Protein AF-A0A1G9G6J8-F1 (afdb_monomer_lite)

Secondary structure (DSSP, 8-state):
----PPPP----------------------EEPTT-EE-SSSEEEEESSSEEEEES---EEE-TTPEEEEEEEEETT---BTTBSEEEEEETTEEEETTTT---TT-TT-BTTEEEEE--SSEEEEEEEEEESSPPSSEEEEEEEEETTEEPPSS--PPP-PPEEE-PPPPEEEPPPTT---EEEEE---TTEEEEETTEEE-SEEEEE-SEEEEEEEEEPTTEEE-S--EEEEEEPPPPPTTS--EE-----EEEPP-SS--SEEEEPP--TTEEEEETTTEEEPTT-EEEE-SEEEEEEEEEPTT-EEPTT---EEEEEEPPPP--PPPPPP-----EETTEE--------------

Foldseek 3Di:
DDDDDDDDDDDDDDDPPDPPPDLPAFPQQKDWDPPKDDPFFFKIKFFAAFTKIKHQGRFAFDAWFWKWKKFKDFDDQKDCPPLPQKKWWAFPNDIDILVVVCPDPPCSCPPPRMTMDTDHHGGTGRMMMGHRHGIDGGMMMMGQTDTNNRGHTNDPPPPDQQQAEDEADDWDWAEDAAPDQKIWIADADDPQKWKAKVNHTDDGGIDIDGFDKIKIFIDGDPSHDYDDDGIDIDGHHGHHHQPPPAEWAADDWDWDAADPVRQWIKIAAADTPQKWKAWPPGHTDDHRDIDTDAAAWTKIFIDGHGNYHYPVPHDGIDIDGHDHGDDPDPDDDPPQPQPDDPNDRDPPDDPPPPDDDDD

pLDDT: mean 85.13, std 17.81, range [34.97, 98.5]

Radius of gyration: 42.13 Å; chains: 1; bounding box: 128×69×115 Å

Structure (mmCIF, N/CA/C/O backbone):
data_AF-A0A1G9G6J8-F1
#
_entry.id   AF-A0A1G9G6J8-F1
#
loop_
_atom_site.group_PDB
_atom_site.id
_atom_site.type_symbol
_atom_site.label_atom_id
_atom_site.label_alt_id
_atom_site.label_comp_id
_atom_site.label_asym_id
_atom_site.label_entity_id
_atom_site.label_seq_id
_atom_site.pdbx_PDB_ins_code
_atom_site.Cartn_x
_atom_site.Cartn_y
_atom_site.Cartn_z
_atom_site.occupancy
_atom_site.B_iso_or_equiv
_atom_site.auth_seq_id
_atom_site.auth_comp_id
_atom_site.auth_asym_id
_atom_site.auth_atom_id
_atom_site.pdbx_PDB_model_num
ATOM 1 N N . MET A 1 1 ? -88.165 -31.153 19.439 1.00 38.12 1 MET A N 1
ATOM 2 C CA . MET A 1 1 ? -87.776 -30.523 18.160 1.00 38.12 1 MET A CA 1
ATOM 3 C C . MET A 1 1 ? -86.898 -29.316 18.458 1.00 38.12 1 MET A C 1
ATOM 5 O O . MET A 1 1 ? -87.297 -28.485 19.255 1.00 38.12 1 MET A O 1
ATOM 9 N N . PHE A 1 2 ? -85.723 -29.301 17.826 1.00 34.97 2 PHE A N 1
ATOM 10 C CA . PHE A 1 2 ? -84.725 -28.231 17.675 1.00 34.97 2 PHE A CA 1
ATOM 11 C C . PHE A 1 2 ? -84.006 -27.630 18.897 1.00 34.97 2 PHE A C 1
ATOM 13 O O . PHE A 1 2 ? -84.486 -26.752 19.604 1.00 34.97 2 PHE A O 1
ATOM 20 N N . SER A 1 3 ? -82.759 -28.097 19.009 1.00 39.03 3 SER A N 1
ATOM 21 C CA . SER A 1 3 ? -81.603 -27.519 19.688 1.00 39.03 3 SER A CA 1
ATOM 22 C C . SER A 1 3 ? -81.130 -26.229 18.993 1.00 39.03 3 SER A C 1
ATOM 24 O O . SER A 1 3 ? -81.190 -26.138 17.765 1.00 39.03 3 SER A O 1
ATOM 26 N N . LYS A 1 4 ? -80.616 -25.257 19.757 1.00 43.00 4 LYS A N 1
ATOM 27 C CA . LYS A 1 4 ? -79.804 -24.141 19.245 1.00 43.00 4 LYS A CA 1
ATOM 28 C C . LYS A 1 4 ? -78.464 -24.131 19.975 1.00 43.00 4 LYS A C 1
ATOM 30 O O . LYS A 1 4 ? -78.396 -23.826 21.160 1.00 43.00 4 LYS A O 1
ATOM 35 N N . VAL A 1 5 ? -77.415 -24.467 19.232 1.00 40.09 5 VAL A N 1
ATOM 36 C CA . VAL A 1 5 ? -76.007 -24.320 19.609 1.00 40.09 5 VAL A CA 1
ATOM 37 C C . VAL A 1 5 ? -75.527 -22.978 19.057 1.00 40.09 5 VAL A C 1
ATOM 39 O O . VAL A 1 5 ? -75.702 -22.706 17.870 1.00 40.09 5 VAL A O 1
ATOM 42 N N . ALA A 1 6 ? -74.944 -22.140 19.912 1.00 41.88 6 ALA A N 1
ATOM 43 C CA . ALA A 1 6 ? -74.259 -20.914 19.516 1.00 41.88 6 ALA A CA 1
ATOM 44 C C . ALA A 1 6 ? -72.756 -21.203 19.384 1.00 41.88 6 ALA A C 1
ATOM 46 O O . ALA A 1 6 ? -72.122 -21.648 20.340 1.00 41.88 6 ALA A O 1
ATOM 47 N N . ALA A 1 7 ? -72.200 -20.972 18.195 1.00 43.19 7 ALA A N 1
ATOM 48 C CA . ALA A 1 7 ? -70.772 -21.066 17.921 1.00 43.19 7 ALA A CA 1
ATOM 49 C C . ALA A 1 7 ? -70.119 -19.692 18.128 1.00 43.19 7 ALA A C 1
ATOM 51 O O . ALA A 1 7 ? -70.522 -18.712 17.503 1.00 43.19 7 ALA A O 1
ATOM 52 N N . ALA A 1 8 ? -69.117 -19.630 19.006 1.00 41.72 8 ALA A N 1
ATOM 53 C CA . ALA A 1 8 ? -68.260 -18.467 19.193 1.00 41.72 8 ALA A CA 1
ATOM 54 C C . ALA A 1 8 ? -67.001 -18.622 18.329 1.00 41.72 8 ALA A C 1
ATOM 56 O O . ALA A 1 8 ? -66.217 -19.553 18.510 1.00 41.72 8 ALA A O 1
ATOM 57 N N . THR A 1 9 ? -66.817 -17.711 17.378 1.00 42.31 9 THR A N 1
ATOM 58 C CA . THR A 1 9 ? -65.650 -17.651 16.495 1.00 42.31 9 THR A CA 1
ATOM 59 C C . THR A 1 9 ? -64.530 -16.885 17.200 1.00 42.31 9 THR A C 1
ATOM 61 O O . THR A 1 9 ? -64.629 -15.676 17.396 1.00 42.31 9 THR A O 1
ATOM 64 N N . ALA A 1 10 ? -63.463 -17.578 17.598 1.00 43.28 10 ALA A N 1
ATOM 65 C CA . ALA A 1 10 ? -62.253 -16.963 18.139 1.00 43.28 10 ALA A CA 1
ATOM 66 C C . ALA A 1 10 ? -61.290 -16.616 16.991 1.00 43.28 10 ALA A C 1
ATOM 68 O O . ALA A 1 10 ? -60.774 -17.503 16.312 1.00 43.28 10 ALA A O 1
ATOM 69 N N . ALA A 1 11 ? -61.047 -15.324 16.769 1.00 44.25 11 ALA A N 1
ATOM 70 C CA . ALA A 1 11 ? -60.020 -14.842 15.853 1.00 44.25 11 ALA A CA 1
ATOM 71 C C . ALA A 1 11 ? -58.654 -14.864 16.561 1.00 44.25 11 ALA A C 1
ATOM 73 O O . ALA A 1 11 ? -58.363 -14.017 17.404 1.00 44.25 11 ALA A O 1
ATOM 74 N N . GLY A 1 12 ? -57.826 -15.858 16.237 1.00 39.09 12 GLY A N 1
ATOM 75 C CA . GLY A 1 12 ? -56.434 -15.928 16.675 1.00 39.09 12 GLY A CA 1
ATOM 76 C C . GLY A 1 12 ? -55.548 -15.033 15.811 1.00 39.09 12 GLY A C 1
ATOM 77 O O . GLY A 1 12 ? -55.330 -15.322 14.637 1.00 39.09 12 GLY A O 1
ATOM 78 N N . VAL A 1 13 ? -55.023 -13.954 16.390 1.00 42.56 13 VAL A N 1
ATOM 79 C CA . VAL A 1 13 ? -53.953 -13.152 15.784 1.00 42.56 13 VAL A CA 1
ATOM 80 C C . VAL A 1 13 ? -52.622 -13.838 16.091 1.00 42.56 13 VAL A C 1
ATOM 82 O O . VAL A 1 13 ? -52.150 -13.820 17.226 1.00 42.56 13 VAL A O 1
ATOM 85 N N . LEU A 1 14 ? -52.022 -14.463 15.078 1.00 41.38 14 LEU A N 1
ATOM 86 C CA . LEU A 1 14 ? -50.664 -14.999 15.143 1.00 41.38 14 LEU A CA 1
ATOM 87 C C . LEU A 1 14 ? -49.675 -13.841 14.915 1.00 41.38 14 LEU A C 1
ATOM 89 O O . LEU A 1 14 ? -49.400 -13.456 13.780 1.00 41.38 14 LEU A O 1
ATOM 93 N N . ALA A 1 15 ? -49.161 -13.250 15.993 1.00 40.38 15 ALA A N 1
ATOM 94 C CA . ALA A 1 15 ? -48.062 -12.294 15.910 1.00 40.38 15 ALA A CA 1
ATOM 95 C C . ALA A 1 15 ? -46.748 -13.060 15.680 1.00 40.38 15 ALA A C 1
ATOM 97 O O . ALA A 1 15 ? -46.185 -13.651 16.600 1.00 40.38 15 ALA A O 1
ATOM 98 N N . VAL A 1 16 ? -46.273 -13.087 14.434 1.00 41.31 16 VAL A N 1
ATOM 99 C CA . VAL A 1 16 ? -44.965 -13.654 14.083 1.00 41.31 16 VAL A CA 1
ATOM 100 C C . VAL A 1 16 ? -43.891 -12.612 14.398 1.00 41.31 16 VAL A C 1
ATOM 102 O O . VAL A 1 16 ? -43.583 -11.744 13.584 1.00 41.31 16 VAL A O 1
ATOM 105 N N . SER A 1 17 ? -43.330 -12.682 15.603 1.00 45.09 17 SER A N 1
ATOM 106 C CA . SER A 1 17 ? -42.162 -11.895 16.004 1.00 45.09 17 SER A CA 1
ATOM 107 C C . SER A 1 17 ? -40.918 -12.410 15.275 1.00 45.09 17 SER A C 1
ATOM 109 O O . SER A 1 17 ? -40.274 -13.366 15.704 1.00 45.09 17 SER A O 1
ATOM 111 N N . GLY A 1 18 ? -40.584 -11.790 14.144 1.00 37.31 18 GLY A N 1
ATOM 112 C CA . GLY A 1 18 ? -39.326 -12.028 13.442 1.00 37.31 18 GLY A CA 1
ATOM 113 C C . GLY A 1 18 ? -38.141 -11.511 14.260 1.00 37.31 18 GLY A C 1
ATOM 114 O O . GLY A 1 18 ? -37.886 -10.310 14.300 1.00 37.31 18 GLY A O 1
ATOM 115 N N . LEU A 1 19 ? -37.404 -12.419 14.902 1.00 40.31 19 LEU A N 1
ATOM 116 C CA . LEU A 1 19 ? -36.113 -12.143 15.533 1.00 40.31 19 LEU A CA 1
ATOM 117 C C . LEU A 1 19 ? -35.068 -11.846 14.448 1.00 40.31 19 LEU A C 1
ATOM 119 O O . LEU A 1 19 ? -34.377 -12.736 13.957 1.00 40.31 19 LEU A O 1
ATOM 123 N N . ALA A 1 20 ? -34.941 -10.579 14.065 1.00 40.38 20 ALA A N 1
ATOM 124 C CA . ALA A 1 20 ? -33.788 -10.107 13.314 1.00 40.38 20 ALA A CA 1
ATOM 125 C C . ALA A 1 20 ? -32.589 -9.993 14.270 1.00 40.38 20 ALA A C 1
ATOM 127 O O . ALA A 1 20 ? -32.323 -8.934 14.836 1.00 40.38 20 ALA A O 1
ATOM 128 N N . THR A 1 21 ? -31.840 -11.082 14.455 1.00 45.03 21 THR A N 1
ATOM 129 C CA . THR A 1 21 ? -30.539 -11.069 15.142 1.00 45.03 21 THR A CA 1
ATOM 130 C C . THR A 1 21 ? -29.470 -10.472 14.223 1.00 45.03 21 THR A C 1
ATOM 132 O O . THR A 1 21 ? -28.524 -11.141 13.809 1.00 45.03 21 THR A O 1
ATOM 135 N N . GLY A 1 22 ? -29.634 -9.206 13.842 1.00 41.91 22 GLY A N 1
ATOM 136 C CA . GLY A 1 22 ? -28.562 -8.448 13.216 1.00 41.91 22 GLY A CA 1
ATOM 137 C C . GLY A 1 22 ? -27.498 -8.162 14.269 1.00 41.91 22 GLY A C 1
ATOM 138 O O . GLY A 1 22 ? -27.775 -7.488 15.260 1.00 41.91 22 GLY A O 1
ATOM 139 N N . THR A 1 23 ? -26.275 -8.655 14.076 1.00 45.84 23 THR A N 1
ATOM 140 C CA . THR A 1 23 ? -25.108 -8.252 14.872 1.00 45.84 23 THR A CA 1
ATOM 141 C C . THR A 1 23 ? -24.744 -6.812 14.506 1.00 45.84 23 THR A C 1
ATOM 143 O O . THR A 1 23 ? -23.802 -6.559 13.757 1.00 45.84 23 THR A O 1
ATOM 146 N N . ALA A 1 24 ? -25.546 -5.856 14.975 1.00 47.78 24 ALA A N 1
ATOM 147 C CA . ALA A 1 24 ? -25.256 -4.438 14.859 1.00 47.78 24 ALA A CA 1
ATOM 148 C C . ALA A 1 24 ? -24.002 -4.148 15.692 1.00 47.78 24 ALA A C 1
ATOM 150 O O . ALA A 1 24 ? -24.035 -4.123 16.923 1.00 47.78 24 ALA A O 1
ATOM 151 N N . HIS A 1 25 ? -22.869 -3.999 15.012 1.00 53.25 25 HIS A N 1
ATOM 152 C CA . HIS A 1 25 ? -21.634 -3.540 15.624 1.00 53.25 25 HIS A CA 1
ATOM 153 C C . HIS A 1 25 ? -21.714 -2.017 15.775 1.00 53.25 25 HIS A C 1
ATOM 155 O O . HIS A 1 25 ? -21.574 -1.282 14.803 1.00 53.25 25 HIS A O 1
ATOM 161 N N . ALA A 1 26 ? -21.981 -1.572 17.002 1.00 54.97 26 ALA A N 1
ATOM 162 C CA . ALA A 1 26 ? -21.834 -0.196 17.470 1.00 54.97 26 ALA A CA 1
ATOM 163 C C . ALA A 1 26 ? -20.493 0.423 17.015 1.00 54.97 26 ALA A C 1
ATOM 165 O O . ALA A 1 26 ? -19.457 -0.224 17.152 1.00 54.97 26 ALA A O 1
ATOM 166 N N . SER A 1 27 ? -20.492 1.656 16.497 1.00 53.44 27 SER A N 1
ATOM 167 C CA . SER A 1 27 ? -19.277 2.412 16.136 1.00 53.44 27 SER A CA 1
ATOM 168 C C . SER A 1 27 ? -18.677 3.023 17.396 1.00 53.44 27 SER A C 1
ATOM 170 O O . SER A 1 27 ? -19.243 3.944 17.965 1.00 53.44 27 SER A O 1
ATOM 172 N N . THR A 1 28 ? -17.552 2.514 17.889 1.00 65.81 28 THR A N 1
ATOM 173 C CA . THR A 1 28 ? -17.373 2.574 19.343 1.00 65.81 28 THR A CA 1
ATOM 174 C C . THR A 1 28 ? -16.758 3.862 19.884 1.00 65.81 28 THR A C 1
ATOM 176 O O . THR A 1 28 ? -16.997 4.148 21.045 1.00 65.81 28 THR A O 1
ATOM 179 N N . GLY A 1 29 ? -16.052 4.682 19.094 1.00 84.56 29 GLY A N 1
ATOM 180 C CA . GLY A 1 29 ? -15.713 6.082 19.434 1.00 84.56 29 GLY A CA 1
ATOM 181 C C . GLY A 1 29 ? -15.065 6.357 20.806 1.00 84.56 29 GLY A C 1
ATOM 182 O O . GLY A 1 29 ? -15.020 7.514 21.218 1.00 84.56 29 GLY A O 1
ATOM 183 N N . TRP A 1 30 ? -14.601 5.328 21.525 1.00 94.25 30 TRP A N 1
ATOM 184 C CA . TRP A 1 30 ? -14.222 5.447 22.929 1.00 94.25 30 TRP A CA 1
ATOM 185 C C . TRP A 1 30 ? -12.966 6.293 23.093 1.00 94.25 30 TRP A C 1
ATOM 187 O O . TRP A 1 30 ? -11.971 6.114 22.389 1.00 94.25 30 TRP A O 1
ATOM 197 N N . GLN A 1 31 ? -13.000 7.172 24.083 1.00 94.81 31 GLN A N 1
ATOM 198 C CA . GLN A 1 31 ? -11.907 8.043 24.474 1.00 94.81 31 GLN A CA 1
ATOM 199 C C . GLN A 1 31 ? -11.537 7.733 25.919 1.00 94.81 31 GLN A C 1
ATOM 201 O O . GLN A 1 31 ? -12.381 7.780 26.812 1.00 94.81 31 GLN A O 1
ATOM 206 N N . ALA A 1 32 ? -10.270 7.405 26.155 1.00 95.38 32 ALA A N 1
ATOM 207 C CA . ALA A 1 32 ? -9.747 7.251 27.505 1.00 95.38 32 ALA A CA 1
ATOM 208 C C . ALA A 1 32 ? -9.247 8.604 28.022 1.00 95.38 32 ALA A C 1
ATOM 210 O O . ALA A 1 32 ? -8.372 9.213 27.403 1.00 95.38 32 ALA A O 1
ATOM 211 N N . LYS A 1 33 ? -9.771 9.065 29.163 1.00 94.94 33 LYS A N 1
ATOM 212 C CA . LYS A 1 33 ? -9.232 10.241 29.855 1.00 94.94 33 LYS A CA 1
ATOM 213 C C . LYS A 1 33 ? -7.966 9.833 30.598 1.00 94.94 33 LYS A C 1
ATOM 215 O O . LYS A 1 33 ? -7.993 8.905 31.410 1.00 94.94 33 LYS A O 1
ATOM 220 N N . ALA A 1 34 ? -6.856 10.511 30.305 1.00 90.06 34 ALA A N 1
ATOM 221 C CA . ALA A 1 34 ? -5.575 10.237 30.947 1.00 90.06 34 ALA A CA 1
ATOM 222 C C . ALA A 1 34 ? -5.711 10.296 32.484 1.00 90.06 34 ALA A C 1
ATOM 224 O O . ALA A 1 34 ? -6.406 11.182 32.983 1.00 90.06 34 ALA A O 1
ATOM 225 N N . PRO A 1 35 ? -5.057 9.391 33.235 1.00 95.31 35 PRO A N 1
ATOM 226 C CA . PRO A 1 35 ? -4.098 8.364 32.789 1.00 95.31 35 PRO A CA 1
ATOM 227 C C . PRO A 1 35 ? -4.701 7.028 32.286 1.00 95.31 35 PRO A C 1
ATOM 229 O O . PRO A 1 35 ? -3.949 6.089 32.007 1.00 95.31 35 PRO A O 1
ATOM 232 N N . SER A 1 36 ? -6.023 6.923 32.119 1.00 97.19 36 SER A N 1
ATOM 233 C CA . SER A 1 36 ? -6.683 5.701 31.624 1.00 97.19 36 SER A CA 1
ATOM 234 C C . SER A 1 36 ? -6.255 5.312 30.212 1.00 97.19 36 SER A C 1
ATOM 236 O O . SER A 1 36 ? -5.809 6.143 29.417 1.00 97.19 36 SER A O 1
ATOM 238 N N . LYS A 1 37 ? -6.426 4.030 29.871 1.00 96.62 37 LYS A N 1
ATOM 239 C CA . LYS A 1 37 ? -6.065 3.468 28.562 1.00 96.62 37 LYS A CA 1
ATOM 240 C C . LYS A 1 37 ? -7.081 2.433 28.098 1.00 96.62 37 LYS A C 1
ATOM 242 O O . LYS A 1 37 ? -7.539 1.608 28.883 1.00 96.62 37 LYS A O 1
ATOM 247 N N . ILE A 1 38 ? -7.352 2.409 26.797 1.00 95.25 38 ILE A N 1
ATOM 248 C CA . ILE A 1 38 ? -7.977 1.254 26.145 1.00 95.25 38 ILE A CA 1
ATOM 249 C C . ILE A 1 38 ? -6.854 0.267 25.821 1.00 95.25 38 ILE A C 1
ATOM 251 O O . ILE A 1 38 ? -5.925 0.617 25.096 1.00 95.25 38 ILE A O 1
ATOM 255 N N . LEU A 1 39 ? -6.901 -0.934 26.400 1.00 94.19 39 LEU A N 1
ATOM 256 C CA . LEU A 1 39 ? -5.834 -1.927 26.239 1.00 94.19 39 LEU A CA 1
ATOM 257 C C . LEU A 1 39 ? -6.038 -2.759 24.969 1.00 94.19 39 LEU A C 1
ATOM 259 O O . LEU A 1 39 ? -5.094 -3.005 24.222 1.00 94.19 39 LEU A O 1
ATOM 263 N N . ASP A 1 40 ? -7.280 -3.165 24.714 1.00 92.12 40 ASP A N 1
ATOM 264 C CA . ASP A 1 40 ? -7.686 -3.911 23.527 1.00 92.12 40 ASP A CA 1
ATOM 265 C C . ASP A 1 40 ? -9.188 -3.705 23.243 1.00 92.12 40 ASP A C 1
ATOM 267 O O . ASP A 1 40 ? -9.838 -2.840 23.828 1.00 92.12 40 ASP A O 1
ATOM 271 N N . SER A 1 41 ? -9.764 -4.473 22.312 1.00 91.94 41 SER A N 1
ATOM 272 C CA . SER A 1 41 ? -11.171 -4.315 21.929 1.00 91.94 41 SER A CA 1
ATOM 273 C C . SER A 1 41 ? -12.177 -4.661 23.027 1.00 91.94 41 SER A C 1
ATOM 275 O O . SER A 1 41 ? -13.333 -4.303 22.867 1.00 91.94 41 SER A O 1
ATOM 277 N N . GLY A 1 42 ? -11.799 -5.378 24.082 1.00 93.88 42 GLY A N 1
ATOM 278 C CA . GLY A 1 42 ? -12.693 -5.810 25.159 1.00 93.88 42 GLY A CA 1
ATOM 279 C C . GLY A 1 42 ? -12.216 -5.433 26.559 1.00 93.88 42 GLY A C 1
ATOM 280 O O . GLY A 1 42 ? -12.893 -5.795 27.518 1.00 93.88 42 GLY A O 1
ATOM 281 N N . THR A 1 43 ? -11.096 -4.712 26.677 1.00 96.25 43 THR A N 1
ATOM 282 C CA . THR A 1 43 ? -10.468 -4.386 27.960 1.00 96.25 43 THR A CA 1
ATOM 283 C C . THR A 1 43 ? -10.024 -2.926 28.034 1.00 96.25 43 THR A C 1
ATOM 285 O O . THR A 1 43 ? -9.344 -2.418 27.135 1.00 96.25 43 THR A O 1
ATOM 288 N N . VAL A 1 44 ? -10.318 -2.272 29.159 1.00 97.50 44 VAL A N 1
ATOM 289 C CA . VAL A 1 44 ? -9.782 -0.950 29.515 1.00 97.50 44 VAL A CA 1
ATOM 290 C C . VAL A 1 44 ? -9.082 -0.975 30.872 1.00 97.50 44 VAL A C 1
ATOM 292 O O . VAL A 1 44 ? -9.371 -1.816 31.723 1.00 97.50 44 VAL A O 1
ATOM 295 N N . ARG A 1 45 ? -8.172 -0.021 31.077 1.00 97.69 45 ARG A N 1
ATOM 296 C CA . ARG A 1 45 ? -7.534 0.290 32.357 1.00 97.69 45 ARG A CA 1
ATOM 297 C C . ARG A 1 45 ? -7.920 1.697 32.793 1.00 97.69 45 ARG A C 1
ATOM 299 O O . ARG A 1 45 ? -7.639 2.645 32.064 1.00 97.69 45 ARG A O 1
ATOM 306 N N . LEU A 1 46 ? -8.480 1.815 33.989 1.00 97.44 46 LEU A N 1
ATOM 307 C CA . LEU A 1 46 ? -8.696 3.072 34.709 1.00 97.44 46 LEU A CA 1
ATOM 308 C C . LEU A 1 46 ? -7.611 3.217 35.776 1.00 97.44 46 LEU A C 1
ATOM 310 O O . LEU A 1 46 ? -7.244 2.217 36.389 1.00 97.44 46 LEU A O 1
ATOM 314 N N . GLU A 1 47 ? -7.065 4.410 35.982 1.00 94.56 47 GLU A N 1
ATOM 315 C CA . GLU A 1 47 ? -5.882 4.611 36.830 1.00 94.56 47 GLU A CA 1
ATOM 316 C C . GLU A 1 47 ? -6.046 5.838 37.729 1.00 94.56 47 GLU A C 1
ATOM 318 O O . GLU A 1 47 ? -6.099 6.964 37.252 1.00 94.56 47 GLU A O 1
ATOM 323 N N . GLY A 1 48 ? -6.115 5.618 39.042 1.00 89.94 48 GLY A N 1
ATOM 324 C CA . GLY A 1 48 ? -6.434 6.659 40.018 1.00 89.94 48 GLY A CA 1
ATOM 325 C C . GLY A 1 48 ? -7.912 7.067 40.026 1.00 89.94 48 GLY A C 1
ATOM 326 O O . GLY A 1 48 ? -8.676 6.743 39.116 1.00 89.94 48 GLY A O 1
ATOM 327 N N . GLY A 1 49 ? -8.316 7.771 41.085 1.00 86.19 49 GLY A N 1
ATOM 328 C CA . GLY A 1 49 ? -9.664 8.322 41.206 1.00 86.19 49 GLY A CA 1
ATOM 329 C C . GLY A 1 49 ? -9.951 9.392 40.148 1.00 86.19 49 GLY A C 1
ATOM 330 O O . GLY A 1 49 ? -9.044 10.030 39.614 1.00 86.19 49 GLY A O 1
ATOM 331 N N . ASN A 1 50 ? -11.233 9.599 39.873 1.00 91.31 50 ASN A N 1
ATOM 332 C CA . ASN A 1 50 ? -11.760 10.534 38.876 1.00 91.31 50 ASN A CA 1
ATOM 333 C C . ASN A 1 50 ? -11.312 10.253 37.429 1.00 91.31 50 ASN A C 1
ATOM 335 O O . ASN A 1 50 ? -11.035 11.173 36.658 1.00 91.31 50 ASN A O 1
ATOM 339 N N . THR A 1 51 ? -11.244 8.973 37.054 1.00 95.50 51 THR A N 1
ATOM 340 C CA . THR A 1 51 ? -10.867 8.554 35.699 1.00 95.50 51 THR A CA 1
ATOM 341 C C . THR A 1 51 ? -11.969 7.826 34.947 1.00 95.50 51 THR A C 1
ATOM 343 O O . THR A 1 51 ? -12.880 7.252 35.546 1.00 95.50 51 THR A O 1
ATOM 346 N N . SER A 1 52 ? -11.897 7.848 33.611 1.00 97.06 52 SER A N 1
ATOM 347 C CA . SER A 1 52 ? -12.888 7.181 32.773 1.00 97.06 52 SER A CA 1
ATOM 348 C C . SER A 1 52 ? -12.408 6.819 31.365 1.00 97.06 52 SER A C 1
ATOM 350 O O . SER A 1 52 ? -11.424 7.354 30.841 1.00 97.06 52 SER A O 1
ATOM 352 N N . VAL A 1 53 ? -13.152 5.906 30.738 1.00 97.25 53 VAL A N 1
ATOM 353 C CA . VAL A 1 53 ? -13.184 5.706 29.285 1.00 97.25 53 VAL A CA 1
ATOM 354 C C . VAL A 1 53 ? -14.633 5.861 28.839 1.00 97.25 53 VAL A C 1
ATOM 356 O O . VAL A 1 53 ? -15.503 5.187 29.380 1.00 97.25 53 VAL A O 1
ATOM 359 N N . GLU A 1 54 ? -14.906 6.747 27.884 1.00 96.88 54 GLU A N 1
ATOM 360 C CA . GLU A 1 54 ? -16.268 7.164 27.514 1.00 96.88 54 GLU A CA 1
ATOM 361 C C . GLU A 1 54 ? -16.455 7.203 25.995 1.00 96.88 54 GLU A C 1
ATOM 363 O O . GLU A 1 54 ? -15.505 7.422 25.248 1.00 96.88 54 GLU A O 1
ATOM 368 N N . THR A 1 55 ? -17.688 7.030 25.531 1.00 95.19 55 THR A N 1
ATOM 369 C CA . THR A 1 55 ? -18.112 7.261 24.147 1.00 95.19 55 THR A CA 1
ATOM 370 C C . THR A 1 55 ? -19.435 8.020 24.133 1.00 95.19 55 THR A C 1
ATOM 372 O O . THR A 1 55 ? -20.280 7.807 25.000 1.00 95.19 55 THR A O 1
ATOM 375 N N . SER A 1 56 ? -19.629 8.897 23.150 1.00 94.00 56 SER A N 1
ATOM 376 C CA . SER A 1 56 ? -20.883 9.632 22.920 1.00 94.00 56 SER A CA 1
ATOM 377 C C . SER A 1 56 ? -21.722 9.061 21.772 1.00 94.00 56 SER A C 1
ATOM 379 O O . SER A 1 56 ? -22.734 9.653 21.405 1.00 94.00 56 SER A O 1
ATOM 381 N N . ALA A 1 57 ? -21.284 7.953 21.166 1.00 89.12 57 ALA A N 1
ATOM 382 C CA . ALA A 1 57 ? -21.882 7.414 19.948 1.00 89.12 57 ALA A CA 1
ATOM 383 C C . ALA A 1 57 ? -21.912 5.878 19.936 1.00 89.12 57 ALA A C 1
ATOM 385 O O . ALA A 1 57 ? -21.605 5.263 18.917 1.00 89.12 57 ALA A O 1
ATOM 386 N N . LEU A 1 58 ? -22.266 5.241 21.059 1.00 92.19 58 LEU A N 1
ATOM 387 C CA . LEU A 1 58 ? -22.361 3.782 21.122 1.00 92.19 58 LEU A CA 1
ATOM 388 C C . LEU A 1 58 ? -23.411 3.244 20.135 1.00 92.19 58 LEU A C 1
ATOM 390 O O . LEU A 1 58 ? -23.204 2.191 19.549 1.00 92.19 58 LEU A O 1
ATOM 394 N N . ASP A 1 59 ? -24.512 3.962 19.917 1.00 92.31 59 ASP A N 1
ATOM 395 C CA . ASP A 1 59 ? -25.555 3.633 18.935 1.00 92.31 59 ASP A CA 1
ATOM 396 C C . ASP A 1 59 ? -26.066 2.175 19.020 1.00 92.31 59 ASP A C 1
ATOM 398 O O . ASP A 1 59 ? -26.263 1.479 18.019 1.00 92.31 59 ASP A O 1
ATOM 402 N N . MET A 1 60 ? -26.277 1.681 20.241 1.00 93.06 60 MET A N 1
ATOM 403 C CA . MET A 1 60 ? -26.723 0.306 20.481 1.00 93.06 60 MET A CA 1
ATOM 404 C C . MET A 1 60 ? -28.228 0.265 20.788 1.00 93.06 60 MET A C 1
ATOM 406 O O . MET A 1 60 ? -28.635 0.846 21.791 1.00 93.06 60 MET A O 1
ATOM 410 N N . PRO A 1 61 ? -29.071 -0.415 19.984 1.00 95.38 61 PRO A N 1
ATOM 411 C CA . PRO A 1 61 ? -30.505 -0.515 20.263 1.00 95.38 61 PRO A CA 1
ATOM 412 C C . PRO A 1 61 ? -30.757 -1.387 21.494 1.00 95.38 61 PRO A C 1
ATOM 414 O O . PRO A 1 61 ? -30.113 -2.427 21.623 1.00 95.38 61 PRO A O 1
ATOM 417 N N . VAL A 1 62 ? -31.686 -0.989 22.359 1.00 97.00 62 VAL A N 1
ATOM 418 C CA . VAL A 1 62 ? -31.986 -1.638 23.648 1.00 97.00 62 VAL A CA 1
ATOM 419 C C . VAL A 1 62 ? -33.480 -1.626 23.967 1.00 97.00 62 VAL A C 1
ATOM 421 O O . VAL A 1 62 ? -34.218 -0.762 23.482 1.00 97.00 62 VAL A O 1
ATOM 424 N N . GLN A 1 63 ? -33.919 -2.576 24.788 1.00 97.00 63 GLN A N 1
ATOM 425 C CA . GLN A 1 63 ? -35.233 -2.591 25.430 1.00 97.00 63 GLN A CA 1
ATOM 426 C C . GLN A 1 63 ? -35.112 -2.286 26.930 1.00 97.00 63 GLN A C 1
ATOM 428 O O . GLN A 1 63 ? -34.072 -2.499 27.556 1.00 97.00 63 GLN A O 1
ATOM 433 N N . ALA A 1 64 ? -36.196 -1.793 27.522 1.00 96.19 64 ALA A N 1
ATOM 434 C CA . ALA A 1 64 ? -36.324 -1.679 28.964 1.00 96.19 64 ALA A CA 1
ATOM 435 C C . ALA A 1 64 ? -36.179 -3.072 29.597 1.00 96.19 64 ALA A C 1
ATOM 437 O O . ALA A 1 64 ? -36.839 -4.024 29.182 1.00 96.19 64 ALA A O 1
ATOM 438 N N . GLY A 1 65 ? -35.318 -3.181 30.605 1.00 95.75 65 GLY A N 1
ATOM 439 C CA . GLY A 1 65 ? -34.965 -4.448 31.243 1.00 95.75 65 GLY A CA 1
ATOM 440 C C . GLY A 1 65 ? -33.714 -5.124 30.676 1.00 95.75 65 GLY A C 1
ATOM 441 O O . GLY A 1 65 ? -33.191 -6.011 31.349 1.00 95.75 65 GLY A O 1
ATOM 442 N N . ASP A 1 66 ? -33.184 -4.689 29.522 1.00 97.56 66 ASP A N 1
ATOM 443 C CA . ASP A 1 66 ? -31.913 -5.201 28.991 1.00 97.56 66 ASP A CA 1
ATOM 444 C C . ASP A 1 66 ? -30.815 -5.075 30.052 1.00 97.56 66 ASP A C 1
ATOM 446 O O . ASP A 1 66 ? -30.628 -4.013 30.654 1.00 97.56 66 ASP A O 1
ATOM 450 N N . VAL A 1 67 ? -30.069 -6.155 30.284 1.00 96.56 67 VAL A N 1
ATOM 451 C CA . VAL A 1 67 ? -29.043 -6.190 31.333 1.00 96.56 67 VAL A CA 1
ATOM 452 C C . VAL A 1 67 ? -27.721 -5.654 30.797 1.00 96.56 67 VAL A C 1
ATOM 454 O O . VAL A 1 67 ? -27.131 -6.225 29.880 1.00 96.56 67 VAL A O 1
ATOM 457 N N . VAL A 1 68 ? -27.210 -4.593 31.415 1.00 97.00 68 VAL A N 1
ATOM 458 C CA . VAL A 1 68 ? -25.824 -4.147 31.263 1.00 97.00 68 VAL A CA 1
ATOM 459 C C . VAL A 1 68 ? -24.970 -4.902 32.275 1.00 97.00 68 VAL A C 1
ATOM 461 O O . VAL A 1 68 ? -25.281 -4.902 33.465 1.00 97.00 68 VAL A O 1
ATOM 464 N N . SER A 1 69 ? -23.889 -5.537 31.822 1.00 96.88 69 SER A N 1
ATOM 465 C CA . SER A 1 69 ? -22.979 -6.308 32.677 1.00 96.88 69 SER A CA 1
ATOM 466 C C . SER A 1 69 ? -21.525 -6.059 32.306 1.00 96.88 69 SER A C 1
ATOM 468 O O . SER A 1 69 ? -21.194 -6.017 31.124 1.00 96.88 69 SER A O 1
ATOM 470 N N . PHE A 1 70 ? -20.643 -5.951 33.297 1.00 97.50 70 PHE A N 1
ATOM 471 C CA . PHE A 1 70 ? -19.195 -5.894 33.086 1.00 97.50 70 PHE A CA 1
ATOM 472 C C . PHE A 1 70 ? -18.438 -6.575 34.223 1.00 97.50 70 PHE A C 1
ATOM 474 O O . PHE A 1 70 ? -18.930 -6.697 35.347 1.00 97.50 70 PHE A O 1
ATOM 481 N N . ARG A 1 71 ? -17.208 -6.998 33.932 1.00 97.69 71 ARG A N 1
ATOM 482 C CA . ARG A 1 71 ? -16.273 -7.544 34.913 1.00 97.69 71 ARG A CA 1
ATOM 483 C C . ARG A 1 71 ? -15.200 -6.516 35.235 1.00 97.69 71 ARG A C 1
ATOM 485 O O . ARG A 1 71 ? -14.736 -5.808 34.347 1.00 97.69 71 ARG A O 1
ATOM 492 N N . TYR A 1 72 ? -14.746 -6.477 36.481 1.00 97.81 72 TYR A N 1
ATOM 493 C CA . TYR A 1 72 ? -13.582 -5.697 36.873 1.00 97.81 72 TYR A CA 1
ATOM 494 C C . TYR A 1 72 ? -12.591 -6.488 37.731 1.00 97.81 72 TYR A C 1
ATOM 496 O O . TYR A 1 72 ? -12.911 -7.518 38.329 1.00 97.81 72 TYR A O 1
ATOM 504 N N . ARG A 1 73 ? -11.349 -5.998 37.777 1.00 97.88 73 ARG A N 1
ATOM 505 C CA . ARG A 1 73 ? -10.291 -6.445 38.687 1.00 97.88 73 ARG A CA 1
ATOM 506 C C . ARG A 1 73 ? -9.595 -5.230 39.282 1.00 97.88 73 ARG A C 1
ATOM 508 O O . ARG A 1 73 ? -9.139 -4.363 38.539 1.00 97.88 73 ARG A O 1
ATOM 515 N N . LEU A 1 74 ? -9.493 -5.208 40.605 1.00 97.19 74 LEU A N 1
ATOM 516 C CA . LEU A 1 74 ? -8.771 -4.186 41.359 1.00 97.19 74 LEU A CA 1
ATOM 517 C C . LEU A 1 74 ? -7.290 -4.563 41.465 1.00 97.19 74 LEU A C 1
ATOM 519 O O . LEU A 1 74 ? -6.957 -5.739 41.647 1.00 97.19 74 LEU A O 1
ATOM 523 N N . ARG A 1 75 ? -6.400 -3.580 41.333 1.00 97.38 75 ARG A N 1
ATOM 524 C CA . ARG A 1 75 ? -4.945 -3.737 41.418 1.00 97.38 75 ARG A CA 1
ATOM 525 C C . ARG A 1 75 ? -4.317 -2.553 42.144 1.00 97.38 75 ARG A C 1
ATOM 527 O O . ARG A 1 75 ? -4.874 -1.458 42.158 1.00 97.38 75 ARG A O 1
ATOM 534 N N . ASP A 1 76 ? -3.140 -2.790 42.712 1.00 95.88 76 ASP A N 1
ATOM 535 C CA . ASP A 1 76 ? -2.258 -1.757 43.269 1.00 95.88 76 ASP A CA 1
ATOM 536 C C . ASP A 1 76 ? -2.941 -0.839 44.294 1.00 95.88 76 ASP A C 1
ATOM 538 O O . ASP A 1 76 ? -2.751 0.373 44.286 1.00 95.88 76 ASP A O 1
ATOM 542 N N . GLY A 1 77 ? -3.763 -1.430 45.167 1.00 95.00 77 GLY A N 1
ATOM 543 C CA . GLY A 1 77 ? -4.485 -0.707 46.218 1.00 95.00 77 GLY A CA 1
ATOM 544 C C . GLY A 1 77 ? -5.873 -0.201 45.823 1.00 95.00 77 GLY A C 1
ATOM 545 O O . GLY A 1 77 ? -6.562 0.343 46.684 1.00 95.00 77 GLY A O 1
ATOM 546 N N . ALA A 1 78 ? -6.310 -0.413 44.573 1.00 96.19 78 ALA A N 1
ATOM 547 C CA . ALA A 1 78 ? -7.639 0.004 44.139 1.00 96.19 78 ALA A CA 1
ATOM 548 C C . ALA A 1 78 ? -8.725 -0.666 44.993 1.00 96.19 78 ALA A C 1
ATOM 550 O O . ALA A 1 78 ? -8.640 -1.852 45.323 1.00 96.19 78 ALA A O 1
ATOM 551 N N . THR A 1 79 ? -9.767 0.091 45.321 1.00 94.88 79 THR A N 1
ATOM 552 C CA . THR A 1 79 ? -10.887 -0.355 46.151 1.00 94.88 79 THR A CA 1
ATOM 553 C C . THR A 1 79 ? -12.186 -0.193 45.391 1.00 94.88 79 THR A C 1
ATOM 555 O O . THR A 1 79 ? -12.333 0.727 44.591 1.00 94.88 79 THR A O 1
ATOM 558 N N . CYS A 1 80 ? -13.154 -1.060 45.678 1.00 92.62 80 CYS A N 1
ATOM 559 C CA . CYS A 1 80 ? -14.518 -0.800 45.260 1.00 92.62 80 CYS A CA 1
ATOM 560 C C . CYS A 1 80 ? -15.260 -0.050 46.370 1.00 92.62 80 CYS A C 1
ATOM 562 O O . CYS A 1 80 ? -15.720 -0.645 47.343 1.00 92.62 80 CYS A O 1
ATOM 564 N N . THR A 1 81 ? -15.302 1.274 46.260 1.00 87.50 81 THR A N 1
ATOM 565 C CA . THR A 1 81 ? -15.895 2.190 47.246 1.00 87.50 81 THR A CA 1
ATOM 566 C C . THR A 1 81 ? -16.745 3.227 46.528 1.00 87.50 81 THR A C 1
ATOM 568 O O . THR A 1 81 ? -16.447 3.597 45.395 1.00 87.50 81 THR A O 1
ATOM 571 N N . GLY A 1 82 ? -17.846 3.665 47.149 1.00 83.81 82 GLY A N 1
ATOM 572 C CA . GLY A 1 82 ? -18.738 4.666 46.544 1.00 83.81 82 GLY A CA 1
ATOM 573 C C . GLY A 1 82 ? -19.294 4.260 45.171 1.00 83.81 82 GLY A C 1
ATOM 574 O O . GLY A 1 82 ? -19.548 5.125 44.337 1.00 83.81 82 GLY A O 1
ATOM 575 N N . GLY A 1 83 ? -19.417 2.949 44.918 1.00 80.62 83 GLY A N 1
ATOM 576 C CA . GLY A 1 83 ? -19.931 2.401 43.663 1.00 80.62 83 GLY A CA 1
ATOM 577 C C . GLY A 1 83 ? -18.979 2.440 42.475 1.00 80.62 83 GLY A C 1
ATOM 578 O O . GLY A 1 83 ? -19.428 2.174 41.368 1.00 80.62 83 GLY A O 1
ATOM 579 N N . ALA A 1 84 ? -17.703 2.772 42.670 1.00 89.62 84 AL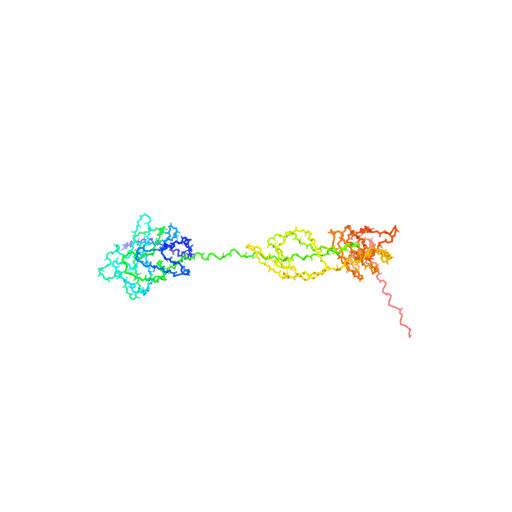A A N 1
ATOM 580 C CA . ALA A 1 84 ? -16.691 2.735 41.620 1.00 89.62 84 ALA A CA 1
ATOM 581 C C . ALA A 1 84 ? -15.884 1.423 41.704 1.00 89.62 84 ALA A C 1
ATOM 583 O O . ALA A 1 84 ? -15.502 1.047 42.808 1.00 89.62 84 ALA A O 1
ATOM 584 N N . PRO A 1 85 ? -15.573 0.738 40.586 1.00 94.62 85 PRO A N 1
ATOM 585 C CA . PRO A 1 85 ? -15.871 1.119 39.205 1.00 94.62 85 PRO A CA 1
ATOM 586 C C . PRO A 1 85 ? -17.351 0.943 38.841 1.00 94.62 85 PRO A C 1
ATOM 588 O O . PRO A 1 85 ? -17.993 -0.017 39.261 1.00 94.62 85 PRO A O 1
ATOM 591 N N . ARG A 1 86 ? -17.868 1.838 37.995 1.00 94.75 86 ARG A N 1
ATOM 592 C CA . ARG A 1 86 ? -19.233 1.777 37.453 1.00 94.75 86 ARG A CA 1
ATOM 593 C C . ARG A 1 86 ? -19.254 1.959 35.950 1.00 94.75 86 ARG A C 1
ATOM 595 O O . ARG A 1 86 ? -18.356 2.564 35.369 1.00 94.75 86 ARG A O 1
ATOM 602 N N . VAL A 1 87 ? -20.326 1.469 35.345 1.00 96.38 87 VAL A N 1
ATOM 603 C CA . VAL A 1 87 ? -20.682 1.772 33.962 1.00 96.38 87 VAL A CA 1
ATOM 604 C C . VAL A 1 87 ? -21.945 2.608 33.967 1.00 96.38 87 VAL A C 1
ATOM 606 O O . VAL A 1 87 ? -22.895 2.261 34.666 1.00 96.38 87 VAL A O 1
ATOM 609 N N . PHE A 1 88 ? -21.950 3.686 33.189 1.00 96.75 88 PHE A N 1
ATOM 610 C CA . PHE A 1 88 ? -23.164 4.411 32.848 1.00 96.75 88 PHE A CA 1
ATOM 611 C C . PHE A 1 88 ? -23.524 4.193 31.383 1.00 96.75 88 PHE A C 1
ATOM 613 O O . PHE A 1 88 ? -22.652 4.007 30.530 1.00 96.75 88 PHE A O 1
ATOM 620 N N . VAL A 1 89 ? -24.817 4.259 31.105 1.00 97.12 89 VAL A N 1
ATOM 621 C CA . VAL A 1 89 ? -25.391 4.317 29.763 1.00 97.12 89 VAL A CA 1
ATOM 622 C C . VAL A 1 89 ? -26.404 5.453 29.724 1.00 97.12 89 VAL A C 1
ATOM 624 O O . VAL A 1 89 ? -27.089 5.717 30.710 1.00 97.12 89 VAL A O 1
ATOM 627 N N . GLU A 1 90 ? -26.485 6.137 28.595 1.00 96.94 90 GLU A N 1
ATOM 628 C CA . GLU A 1 90 ? -27.478 7.167 28.319 1.00 96.94 90 GLU A CA 1
ATOM 629 C C . GLU A 1 90 ? -28.463 6.633 27.286 1.00 96.94 90 GLU A C 1
ATOM 631 O O . GLU A 1 90 ? -28.061 6.162 26.228 1.00 96.94 90 GLU A O 1
ATOM 636 N N . THR A 1 91 ? -29.753 6.662 27.608 1.00 96.38 91 THR A N 1
ATOM 637 C CA . THR A 1 91 ? -30.836 6.269 26.702 1.00 96.38 91 THR A CA 1
ATOM 638 C C . THR A 1 91 ? -31.855 7.400 26.656 1.00 96.38 91 THR A C 1
ATOM 640 O O . THR A 1 91 ? -32.468 7.720 27.672 1.00 96.38 91 THR A O 1
ATOM 643 N N . GLN A 1 92 ? -32.032 8.014 25.482 1.00 92.44 92 GLN A N 1
ATOM 644 C CA . GLN A 1 92 ? -33.004 9.097 25.254 1.00 92.44 92 GLN A CA 1
ATOM 645 C C . GLN A 1 92 ? -32.863 10.281 26.237 1.00 92.44 92 GLN A C 1
ATOM 647 O O . GLN A 1 92 ? -33.840 10.786 26.785 1.00 92.44 92 GLN A O 1
ATOM 652 N N . GLY A 1 93 ? -31.632 10.715 26.492 1.00 93.31 93 GLY A N 1
ATOM 653 C CA . GLY A 1 93 ? -31.268 11.798 27.404 1.00 93.31 93 GLY A CA 1
ATOM 654 C C . GLY A 1 93 ? -31.190 11.391 28.876 1.00 93.31 93 GLY A C 1
ATOM 655 O O . GLY A 1 93 ? -30.764 12.197 29.703 1.00 93.31 93 GLY A O 1
ATOM 656 N N . THR A 1 94 ? -31.571 10.159 29.223 1.00 94.44 94 THR A N 1
ATOM 657 C CA . THR A 1 94 ? -31.566 9.673 30.607 1.00 94.44 94 THR A CA 1
ATOM 658 C C . THR A 1 94 ? -30.326 8.833 30.868 1.00 94.44 94 THR A C 1
ATOM 660 O O . THR A 1 94 ? -30.123 7.803 30.228 1.00 94.44 94 THR A O 1
ATOM 663 N N . TYR A 1 95 ? -29.511 9.257 31.832 1.00 95.56 95 TYR A N 1
ATOM 664 C CA . TYR A 1 95 ? -28.345 8.509 32.290 1.00 95.56 95 TYR A CA 1
ATOM 665 C C . TYR A 1 95 ? -28.751 7.507 33.369 1.00 95.56 95 TYR A C 1
ATOM 667 O O . TYR A 1 95 ? -29.553 7.805 34.251 1.00 95.56 95 TYR A O 1
ATOM 675 N N . THR A 1 96 ? -28.202 6.302 33.299 1.00 95.00 96 THR A N 1
ATOM 676 C CA . THR A 1 96 ? -28.387 5.262 34.312 1.00 95.00 96 THR A CA 1
ATOM 677 C C . THR A 1 96 ? -27.087 4.505 34.490 1.00 95.00 96 THR A C 1
ATOM 679 O O . THR A 1 96 ? -26.368 4.242 33.525 1.00 95.00 96 THR A O 1
ATOM 682 N N . ASN A 1 97 ? -26.772 4.150 35.727 1.00 94.00 97 ASN A N 1
ATOM 683 C CA . ASN A 1 97 ? -25.596 3.365 36.070 1.00 94.00 97 ASN A CA 1
ATOM 684 C C . ASN A 1 97 ? -25.923 2.368 37.196 1.00 94.00 97 ASN A C 1
ATOM 686 O O . ASN A 1 97 ? -27.025 2.361 37.749 1.00 94.00 97 ASN A O 1
ATOM 690 N N . SER A 1 98 ? -24.946 1.539 37.561 1.00 87.88 98 SER A N 1
ATOM 691 C CA . SER A 1 98 ? -25.077 0.559 38.649 1.00 87.88 98 SER A CA 1
ATOM 692 C C . SER A 1 98 ? -25.284 1.168 40.046 1.00 87.88 98 SER A C 1
ATOM 694 O O . SER A 1 98 ? -25.667 0.454 40.969 1.00 87.88 98 SER A O 1
ATOM 696 N N . TRP A 1 99 ? -25.031 2.464 40.227 1.00 86.19 99 TRP A N 1
ATOM 697 C CA . TRP A 1 99 ? -25.266 3.187 41.477 1.00 86.19 99 TRP A CA 1
ATOM 698 C C . TRP A 1 99 ? -26.707 3.706 41.589 1.00 86.19 99 TRP A C 1
ATOM 700 O O . TRP A 1 99 ? -27.334 3.534 42.632 1.00 86.19 99 TRP A O 1
ATOM 710 N N . ASP A 1 100 ? -27.255 4.281 40.515 1.00 81.06 100 ASP A N 1
ATOM 711 C CA . ASP A 1 100 ? -28.542 4.995 40.527 1.00 81.06 100 ASP A CA 1
ATOM 712 C C . ASP A 1 100 ? -29.755 4.074 40.733 1.00 81.06 100 ASP A C 1
ATOM 714 O O . ASP A 1 100 ? -30.808 4.516 41.185 1.00 81.06 100 ASP A O 1
ATOM 718 N N . GLN A 1 101 ? -29.624 2.776 40.445 1.00 77.56 101 GLN A N 1
ATOM 719 C CA . GLN A 1 101 ? -30.721 1.809 40.595 1.00 77.56 101 GLN A CA 1
ATOM 720 C C . GLN A 1 101 ? -30.951 1.332 42.031 1.00 77.56 101 GLN A C 1
ATOM 722 O O . GLN A 1 101 ? -31.606 0.312 42.242 1.00 77.56 101 GLN A O 1
ATOM 727 N N . ASN A 1 102 ? -30.421 2.053 43.026 1.00 60.91 102 ASN A N 1
ATOM 728 C CA . ASN A 1 102 ? -30.568 1.730 44.446 1.00 60.91 102 ASN A CA 1
ATOM 729 C C . ASN A 1 102 ? -30.245 0.262 44.754 1.00 60.91 102 ASN A C 1
ATOM 731 O O . ASN A 1 102 ? -30.865 -0.365 45.618 1.00 60.91 102 ASN A O 1
ATOM 735 N N . ILE A 1 103 ? -29.256 -0.295 44.049 1.00 68.56 103 ILE A N 1
ATOM 736 C CA . ILE A 1 103 ? -28.678 -1.581 44.412 1.00 68.56 103 ILE A CA 1
ATOM 737 C C . ILE A 1 103 ? -28.193 -1.412 45.857 1.00 68.56 103 ILE A C 1
ATOM 739 O O . ILE A 1 103 ? -27.369 -0.537 46.124 1.00 68.56 103 ILE A O 1
ATOM 743 N N . GLY A 1 104 ? -28.786 -2.172 46.789 1.00 71.56 104 GLY A N 1
ATOM 744 C CA . GLY A 1 104 ? -28.635 -1.937 48.228 1.00 71.56 104 GLY A CA 1
ATOM 745 C C . GLY A 1 104 ? -27.178 -1.715 48.638 1.00 71.56 104 GLY A C 1
ATOM 746 O O . GLY A 1 104 ? -26.278 -2.350 48.081 1.00 71.56 104 GLY A O 1
ATOM 747 N N . ALA A 1 105 ? -26.946 -0.801 49.586 1.00 67.38 105 ALA A N 1
ATOM 748 C CA . ALA A 1 105 ? -25.605 -0.418 50.025 1.00 67.38 105 ALA A CA 1
ATOM 749 C C . ALA A 1 105 ? -24.718 -1.659 50.255 1.00 67.38 105 ALA A C 1
ATOM 751 O O . ALA A 1 105 ? -25.116 -2.599 50.942 1.00 67.38 105 ALA A O 1
ATOM 752 N N . GLY A 1 106 ? -23.541 -1.684 49.620 1.00 69.75 106 GLY A N 1
ATOM 753 C CA . GLY A 1 106 ? -22.618 -2.828 49.643 1.00 69.75 106 GLY A CA 1
ATOM 754 C C . GLY A 1 106 ? -22.731 -3.800 48.458 1.00 69.75 106 GLY A C 1
ATOM 755 O O . GLY A 1 106 ? -21.786 -4.541 48.209 1.00 69.75 106 GLY A O 1
ATOM 756 N N . LYS A 1 107 ? -23.812 -3.764 47.666 1.00 80.00 107 LYS A N 1
ATOM 757 C CA . LYS A 1 107 ? -23.955 -4.572 46.435 1.00 80.00 107 LYS A CA 1
ATOM 758 C C . LYS A 1 107 ? -23.536 -3.843 45.154 1.00 80.00 107 LYS A C 1
ATOM 760 O O . LYS A 1 107 ? -23.511 -4.442 44.084 1.00 80.00 107 LYS A O 1
ATOM 765 N N . GLN A 1 108 ? -23.169 -2.565 45.243 1.00 86.00 108 GLN A N 1
ATOM 766 C CA . GLN A 1 108 ? -22.761 -1.750 44.085 1.00 86.00 108 GLN A CA 1
ATOM 767 C C . GLN A 1 108 ? -21.463 -2.251 43.437 1.00 86.00 108 GLN A C 1
ATOM 769 O O . GLN A 1 108 ? -21.225 -2.029 42.255 1.00 86.00 108 GLN A O 1
ATOM 774 N N . CYS A 1 109 ? -20.655 -2.979 44.207 1.00 88.75 109 CYS A N 1
ATOM 775 C CA . CYS A 1 109 ? -19.454 -3.665 43.744 1.00 88.75 109 CYS A CA 1
ATOM 776 C C . CYS A 1 109 ? -19.741 -4.979 43.018 1.00 88.75 109 CYS A C 1
ATOM 778 O O . CYS A 1 109 ? -18.804 -5.659 42.587 1.00 88.75 109 CYS A O 1
ATOM 780 N N . GLY A 1 110 ? -21.022 -5.328 42.887 1.00 90.50 110 GLY A N 1
ATOM 781 C CA . GLY A 1 110 ? -21.456 -6.577 42.306 1.00 90.50 110 GLY A CA 1
ATOM 782 C C . GLY A 1 110 ? -20.990 -7.785 43.111 1.00 90.50 110 GLY A C 1
ATOM 783 O O . GLY A 1 110 ? -20.619 -7.680 44.281 1.00 90.50 110 GLY A O 1
ATOM 784 N N . GLU A 1 111 ? -20.998 -8.944 42.466 1.00 92.00 111 GLU A N 1
ATOM 785 C CA . GLU A 1 111 ? -20.572 -10.206 43.061 1.00 92.00 111 GLU A CA 1
ATOM 786 C C . GLU A 1 111 ? -19.388 -10.764 42.268 1.00 92.00 111 GLU A C 1
ATOM 788 O O . GLU A 1 111 ? -19.409 -10.802 41.038 1.00 92.00 111 GLU A O 1
ATOM 793 N N . ASN A 1 112 ? -18.315 -11.167 42.958 1.00 92.38 112 ASN A N 1
ATOM 794 C CA . ASN A 1 112 ? -17.113 -11.743 42.334 1.00 92.38 112 ASN A CA 1
ATOM 795 C C . ASN A 1 112 ? -16.525 -10.882 41.193 1.00 92.38 112 ASN A C 1
ATOM 797 O O . ASN A 1 112 ? -16.070 -11.391 40.159 1.00 92.38 112 ASN A O 1
ATOM 801 N N . GLY A 1 113 ? -16.552 -9.558 41.383 1.00 93.06 113 GLY A N 1
ATOM 802 C CA . GLY A 1 113 ? -16.055 -8.580 40.417 1.00 93.06 113 GLY A CA 1
ATOM 803 C C . GLY A 1 113 ? -16.922 -8.444 39.164 1.00 93.06 113 GLY A C 1
ATOM 804 O O . GLY A 1 113 ? -16.405 -8.023 38.134 1.00 93.06 113 GLY A O 1
ATOM 805 N N . VAL A 1 114 ? -18.199 -8.837 39.209 1.00 95.62 114 VAL A N 1
ATOM 806 C CA . VAL A 1 114 ? -19.166 -8.658 38.117 1.00 95.62 114 VAL A CA 1
ATOM 807 C C . VAL A 1 114 ? -20.297 -7.761 38.586 1.00 95.62 114 VAL A C 1
ATOM 809 O O . VAL A 1 114 ? -20.952 -8.068 39.578 1.00 95.62 114 VAL A O 1
ATOM 812 N N . VAL A 1 115 ? -20.539 -6.674 37.859 1.00 94.69 115 VAL A N 1
ATOM 813 C CA . VAL A 1 115 ? -21.587 -5.691 38.159 1.00 94.69 115 VAL A CA 1
ATOM 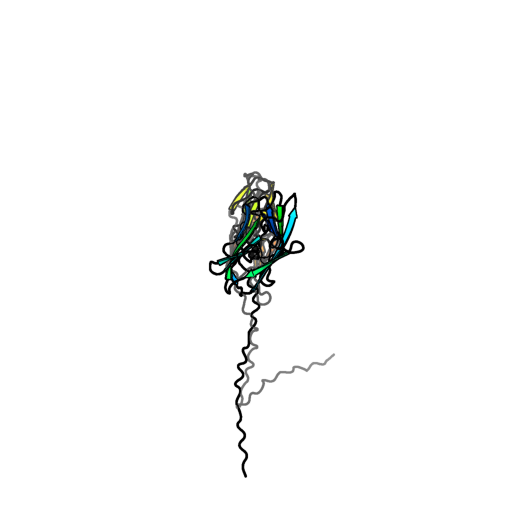814 C C . VAL A 1 115 ? -22.650 -5.754 37.073 1.00 94.69 115 VAL A C 1
ATOM 816 O O . VAL A 1 115 ? -22.313 -5.799 35.890 1.00 94.69 115 VAL A O 1
ATOM 819 N N . THR A 1 116 ? -23.920 -5.717 37.478 1.00 94.69 116 THR A N 1
ATOM 820 C CA . THR A 1 116 ? -25.075 -5.757 36.575 1.00 94.69 116 THR A CA 1
ATOM 821 C C . THR A 1 116 ? -26.119 -4.709 36.948 1.00 94.69 116 THR A C 1
ATOM 823 O O . THR A 1 116 ? -26.352 -4.484 38.134 1.00 94.69 116 THR A O 1
ATOM 826 N N . PHE A 1 117 ? -26.783 -4.118 35.957 1.00 95.19 117 PHE A N 1
ATOM 827 C CA . PHE A 1 117 ? -27.953 -3.244 36.125 1.00 95.19 117 PHE A CA 1
ATOM 828 C C . PHE A 1 117 ? -28.809 -3.263 34.848 1.00 95.19 117 PHE A C 1
ATOM 830 O O . PHE A 1 117 ? -28.356 -3.782 33.828 1.00 95.19 117 PHE A O 1
ATOM 837 N N . THR A 1 118 ? -30.037 -2.741 34.875 1.00 95.81 118 THR A N 1
ATOM 838 C CA . THR A 1 118 ? -30.944 -2.802 33.709 1.00 95.81 118 THR A CA 1
ATOM 839 C C . THR A 1 118 ? -31.071 -1.467 32.983 1.00 95.81 118 THR A C 1
ATOM 841 O O . THR A 1 118 ? -30.983 -0.407 33.592 1.00 95.81 118 THR A O 1
ATOM 844 N N . VAL A 1 119 ? -31.343 -1.472 31.684 1.00 96.19 119 VAL A N 1
ATOM 845 C CA . VAL A 1 119 ? -31.734 -0.251 30.963 1.00 96.19 119 VAL A CA 1
ATOM 846 C C . VAL A 1 119 ? -33.179 0.116 31.351 1.00 96.19 119 VAL A C 1
ATOM 848 O O . VAL A 1 119 ? -34.037 -0.767 31.349 1.00 96.19 119 VAL A O 1
ATOM 851 N N . PRO A 1 120 ? -33.497 1.376 31.706 1.00 94.44 120 PRO A N 1
ATOM 852 C CA . PRO A 1 120 ? -34.829 1.731 32.210 1.00 94.44 120 PRO A CA 1
ATOM 853 C C . PRO A 1 120 ? -35.892 1.920 31.116 1.00 94.44 120 PRO A C 1
ATOM 855 O O . PRO A 1 120 ? -37.082 1.880 31.415 1.00 94.44 120 PRO A O 1
ATOM 858 N N . ALA A 1 121 ? -35.487 2.154 29.865 1.00 94.94 121 ALA A N 1
ATOM 859 C CA . ALA A 1 121 ? -36.386 2.514 28.772 1.00 94.94 121 ALA A CA 1
ATOM 860 C C . ALA A 1 121 ? -35.946 1.902 27.435 1.00 94.94 121 ALA A C 1
ATOM 862 O O . ALA A 1 121 ? -34.766 1.639 27.209 1.00 94.94 121 ALA A O 1
ATOM 863 N N . ASN A 1 122 ? -36.904 1.714 26.528 1.00 96.56 122 ASN A N 1
ATOM 864 C CA . ASN A 1 122 ? -36.628 1.303 25.152 1.00 96.56 122 ASN A CA 1
ATOM 865 C C . ASN A 1 122 ? -35.903 2.424 24.395 1.00 96.56 122 ASN A C 1
ATOM 867 O O . ASN A 1 122 ? -36.218 3.599 24.576 1.00 96.56 122 ASN A O 1
ATOM 871 N N . GLY A 1 123 ? -35.000 2.079 23.477 1.00 95.69 123 GLY A N 1
ATOM 872 C CA . GLY A 1 123 ? -34.377 3.076 22.610 1.00 95.69 123 GLY A CA 1
ATOM 873 C C . GLY A 1 123 ? -33.011 2.667 22.085 1.00 95.69 123 GLY A C 1
ATOM 874 O O . GLY A 1 123 ? -32.809 1.541 21.631 1.00 95.69 123 GLY A O 1
ATOM 875 N N . ARG A 1 124 ? -32.078 3.620 22.106 1.00 95.62 124 ARG A N 1
ATOM 876 C CA . ARG A 1 124 ? -30.670 3.426 21.756 1.00 95.62 124 ARG A CA 1
ATOM 877 C C . ARG A 1 124 ? -29.800 4.003 22.858 1.00 95.62 124 ARG A C 1
ATOM 879 O O . ARG A 1 124 ? -30.093 5.094 23.342 1.00 95.62 124 ARG A O 1
ATOM 886 N N . ILE A 1 125 ? -28.731 3.293 23.200 1.00 96.12 125 ILE A N 1
ATOM 887 C CA . ILE A 1 125 ? -27.673 3.845 24.035 1.00 96.12 125 ILE A CA 1
ATOM 888 C C . ILE A 1 125 ? -26.853 4.801 23.169 1.00 96.12 125 ILE A C 1
ATOM 890 O O . ILE A 1 125 ? -26.155 4.346 22.259 1.00 96.12 125 ILE A O 1
ATOM 894 N N . GLY A 1 126 ? -26.966 6.103 23.425 1.00 93.75 126 GLY A N 1
ATOM 895 C CA . GLY A 1 126 ? -26.201 7.139 22.734 1.00 93.75 126 GLY A CA 1
ATOM 896 C C . GLY A 1 126 ? -24.806 7.252 23.333 1.00 93.75 126 GLY A C 1
ATOM 897 O O . GLY A 1 126 ? -23.820 6.901 22.684 1.00 93.75 126 GLY A O 1
ATOM 898 N N . ALA A 1 127 ? -24.727 7.657 24.600 1.00 95.62 127 ALA A N 1
ATOM 899 C CA . ALA A 1 127 ? -23.478 7.705 25.355 1.00 95.62 127 ALA A CA 1
ATOM 900 C C . ALA A 1 127 ? -23.310 6.522 26.323 1.00 95.62 127 ALA A C 1
ATOM 902 O O . ALA A 1 127 ? -24.272 5.984 26.869 1.00 95.62 127 ALA A O 1
ATOM 903 N N . ALA A 1 128 ? -22.064 6.127 26.570 1.00 97.12 128 ALA A N 1
ATOM 904 C CA . ALA A 1 128 ? -21.710 5.164 27.605 1.00 97.12 128 ALA A CA 1
ATOM 905 C C . ALA A 1 128 ? -20.326 5.473 28.170 1.00 97.12 128 ALA A C 1
ATOM 907 O O . ALA A 1 128 ? -19.469 6.028 27.481 1.00 97.12 128 ALA A O 1
ATOM 908 N N . GLY A 1 129 ? -20.079 5.077 29.413 1.00 96.94 129 GLY A N 1
ATOM 909 C CA . GLY A 1 129 ? -18.781 5.291 30.033 1.00 96.94 129 GLY A CA 1
ATOM 910 C C . GLY A 1 129 ? -18.486 4.323 31.156 1.00 96.94 129 GLY A C 1
ATOM 911 O O . GLY A 1 129 ? -19.383 3.880 31.865 1.00 96.94 129 GLY A O 1
ATOM 912 N N . ILE A 1 130 ? -17.205 4.009 31.306 1.00 97.31 130 ILE A N 1
ATOM 913 C CA . ILE A 1 130 ? -16.652 3.245 32.418 1.00 97.31 130 ILE A CA 1
ATOM 914 C C . ILE A 1 130 ? -15.898 4.236 33.289 1.00 97.31 130 ILE A C 1
ATOM 916 O O . ILE A 1 130 ? -14.985 4.899 32.801 1.00 97.31 130 ILE A O 1
ATOM 920 N N . VAL A 1 131 ? -16.286 4.346 34.554 1.00 96.94 131 VAL A N 1
ATOM 921 C CA . VAL A 1 131 ? -15.836 5.405 35.458 1.00 96.94 131 VAL A CA 1
ATOM 922 C C . VAL A 1 131 ? -15.283 4.803 36.744 1.00 96.94 131 VAL A C 1
ATOM 924 O O . VAL A 1 131 ? -15.847 3.857 37.298 1.00 96.94 131 VAL A O 1
ATOM 927 N N . TYR A 1 132 ? -14.184 5.375 37.227 1.00 96.44 132 TYR A N 1
ATOM 928 C CA . TYR A 1 132 ? -13.583 5.094 38.525 1.00 96.44 132 TYR A CA 1
ATOM 929 C C . TYR A 1 132 ? -13.323 6.424 39.243 1.00 96.44 132 TYR A C 1
ATOM 931 O O . TYR A 1 132 ? -12.210 6.944 39.267 1.00 96.44 132 TYR A O 1
ATOM 939 N N . ASP A 1 133 ? -14.395 7.025 39.759 1.00 91.75 133 ASP A N 1
ATOM 940 C CA . ASP A 1 133 ? -14.419 8.376 40.331 1.00 91.75 133 ASP A CA 1
ATOM 941 C C . ASP A 1 133 ? -14.275 8.415 41.855 1.00 91.75 133 ASP A C 1
ATOM 943 O O . ASP A 1 133 ? -13.524 9.242 42.363 1.00 91.75 133 ASP A O 1
ATOM 947 N N . ASN A 1 134 ? -14.896 7.469 42.564 1.00 88.31 134 ASN A N 1
ATOM 948 C CA . ASN A 1 134 ? -14.885 7.375 44.035 1.00 88.31 134 ASN A CA 1
ATOM 949 C C . ASN A 1 134 ? -13.973 6.264 44.593 1.00 88.31 134 ASN A C 1
ATOM 951 O O . ASN A 1 134 ? -14.126 5.809 45.732 1.00 88.31 134 ASN A O 1
ATOM 955 N N . GLY A 1 135 ? -13.057 5.772 43.765 1.00 85.94 135 GLY A N 1
ATOM 956 C CA . GLY A 1 135 ? -12.154 4.689 44.121 1.00 85.94 135 GLY A CA 1
ATOM 957 C C . GLY A 1 135 ? -10.865 5.154 44.799 1.00 85.94 135 GLY A C 1
ATOM 958 O O . GLY A 1 135 ? -10.402 6.275 44.587 1.00 85.94 135 GLY A O 1
ATOM 959 N N . GLY A 1 136 ? -10.259 4.268 45.593 1.00 89.69 136 GLY A N 1
ATOM 960 C CA . GLY A 1 136 ? -8.925 4.472 46.158 1.00 89.69 136 GLY A CA 1
ATOM 961 C C . GLY A 1 136 ? -7.806 4.480 45.100 1.00 89.69 136 GLY A C 1
ATOM 962 O O . GLY A 1 136 ? -8.051 4.148 43.932 1.00 89.69 136 GLY A O 1
ATOM 963 N N . PRO A 1 137 ? -6.567 4.838 45.493 1.00 93.31 137 PRO A N 1
ATOM 964 C CA . PRO A 1 137 ? -5.403 4.810 44.604 1.00 93.31 137 PRO A CA 1
ATOM 965 C C . PRO A 1 137 ? -5.178 3.410 44.022 1.00 93.31 137 PRO A C 1
ATOM 967 O O . PRO A 1 137 ? -5.552 2.422 44.637 1.00 93.31 137 PRO A O 1
ATOM 970 N N . GLY A 1 138 ? -4.559 3.322 42.845 1.00 95.38 138 GLY A N 1
ATOM 971 C CA . GLY A 1 138 ? -4.329 2.061 42.135 1.00 95.38 138 GLY A CA 1
ATOM 972 C C . GLY A 1 138 ? -4.953 2.072 40.746 1.00 95.38 138 GLY A C 1
ATOM 973 O O . GLY A 1 138 ? -5.224 3.137 40.186 1.00 95.38 138 GLY A O 1
ATOM 974 N N . HIS A 1 139 ? -5.179 0.893 40.170 1.00 95.88 139 HIS A N 1
ATOM 975 C CA . HIS A 1 139 ? -5.818 0.791 38.863 1.00 95.88 139 HIS A CA 1
ATOM 976 C C . HIS A 1 139 ? -6.875 -0.309 38.808 1.00 95.88 139 HIS A C 1
ATOM 978 O O . HIS A 1 139 ? -6.817 -1.316 39.517 1.00 95.88 139 HIS A O 1
ATOM 984 N N . VAL A 1 140 ? -7.844 -0.111 37.922 1.00 97.75 140 VAL A N 1
ATOM 985 C CA . VAL A 1 140 ? -8.936 -1.046 37.674 1.00 97.75 140 VAL A CA 1
ATOM 986 C C . VAL A 1 140 ? -8.865 -1.512 36.234 1.00 97.75 140 VAL A C 1
ATOM 988 O O . VAL A 1 140 ? -8.815 -0.705 35.309 1.00 97.75 140 VAL A O 1
ATOM 991 N N . ILE A 1 141 ? -8.882 -2.826 36.040 1.00 98.12 141 ILE A N 1
ATOM 992 C CA . ILE A 1 141 ? -9.060 -3.431 34.721 1.00 98.12 141 ILE A CA 1
ATOM 993 C C . ILE A 1 141 ? -10.530 -3.779 34.565 1.00 98.12 141 ILE A C 1
ATOM 995 O O . ILE A 1 141 ? -11.038 -4.563 35.362 1.00 98.12 141 ILE A O 1
ATOM 999 N N . VAL A 1 142 ? -11.194 -3.223 33.556 1.00 97.81 142 VAL A N 1
ATOM 1000 C CA . VAL A 1 142 ? -12.591 -3.532 33.230 1.00 97.81 142 VAL A CA 1
ATOM 1001 C C . VAL A 1 142 ? -12.633 -4.294 31.912 1.00 97.81 142 VAL A C 1
ATOM 1003 O O . VAL A 1 142 ? -11.998 -3.889 30.937 1.00 97.81 142 VAL A O 1
ATOM 1006 N N . SER A 1 143 ? -13.362 -5.408 31.896 1.00 97.56 143 SER A N 1
ATOM 1007 C CA . SER A 1 143 ? -13.525 -6.297 30.747 1.00 97.56 143 SER A CA 1
ATOM 1008 C C . SER A 1 143 ? -14.970 -6.764 30.588 1.00 97.56 143 SER A C 1
ATOM 1010 O O . SER A 1 143 ? -15.816 -6.546 31.455 1.00 97.56 143 SER A O 1
ATOM 1012 N N . ASP A 1 144 ? -15.243 -7.439 29.471 1.00 95.56 144 ASP A N 1
ATOM 1013 C CA . ASP A 1 144 ? -16.501 -8.158 29.230 1.00 95.56 144 ASP A CA 1
ATOM 1014 C C . ASP A 1 144 ? -17.759 -7.286 29.373 1.00 95.56 144 ASP A C 1
ATOM 1016 O O . ASP A 1 144 ? -18.803 -7.762 29.819 1.00 95.56 144 ASP A O 1
ATOM 1020 N N . LEU A 1 145 ? -17.669 -6.008 28.982 1.00 96.81 145 LEU A N 1
ATOM 1021 C CA . LEU A 1 145 ? -18.836 -5.135 28.925 1.00 96.81 145 LEU A CA 1
ATOM 1022 C C . LEU A 1 145 ? -19.834 -5.682 27.898 1.00 96.81 145 LEU A C 1
ATOM 1024 O O . LEU A 1 145 ? -19.511 -5.874 26.721 1.00 96.81 145 LEU A O 1
ATOM 1028 N N . THR A 1 146 ? -21.055 -5.927 28.351 1.00 96.62 146 THR A N 1
ATOM 1029 C CA . THR A 1 146 ? -22.159 -6.454 27.555 1.00 96.62 146 THR A CA 1
ATOM 1030 C C . THR A 1 146 ? -23.443 -5.686 27.832 1.00 96.62 146 THR A C 1
ATOM 1032 O O . THR A 1 146 ? -23.628 -5.161 28.928 1.00 96.62 146 THR A O 1
ATOM 1035 N N . VAL A 1 147 ? -24.325 -5.640 26.834 1.00 96.88 147 VAL A N 1
ATOM 1036 C CA . VAL A 1 147 ? -25.703 -5.145 26.948 1.00 96.88 147 VAL A CA 1
ATOM 1037 C C . VAL A 1 147 ? -26.622 -6.190 26.330 1.00 96.88 147 VAL A C 1
ATOM 1039 O O . VAL A 1 147 ? -26.531 -6.464 25.130 1.00 96.88 147 VAL A O 1
ATOM 1042 N N . ASP A 1 148 ? -27.459 -6.810 27.155 1.00 96.94 148 ASP A N 1
ATOM 1043 C CA . ASP A 1 148 ? -28.277 -7.971 26.787 1.00 96.94 148 ASP A CA 1
ATOM 1044 C C . ASP A 1 148 ? -27.427 -9.082 26.131 1.00 96.94 148 ASP A C 1
ATOM 1046 O O . ASP A 1 148 ? -27.639 -9.519 25.002 1.00 96.94 148 ASP A O 1
ATOM 1050 N N . GLY A 1 149 ? -26.308 -9.427 26.781 1.00 95.38 149 GLY A N 1
ATOM 1051 C CA . GLY A 1 149 ? -25.337 -10.417 26.292 1.00 95.38 149 GLY A CA 1
ATOM 1052 C C . GLY A 1 149 ? -24.502 -9.992 25.071 1.00 95.38 149 GLY A C 1
ATOM 1053 O O . GLY A 1 149 ? -23.495 -10.637 24.760 1.00 95.38 149 GLY A O 1
ATOM 1054 N N . ARG A 1 150 ? -24.839 -8.888 24.391 1.00 94.69 150 ARG A N 1
ATOM 1055 C CA . ARG A 1 150 ? -24.070 -8.375 23.246 1.00 94.69 150 ARG A CA 1
ATOM 1056 C C . ARG A 1 150 ? -22.820 -7.659 23.731 1.00 94.69 150 ARG A C 1
ATOM 1058 O O . ARG A 1 150 ? -22.904 -6.695 24.485 1.00 94.69 150 ARG A O 1
ATOM 1065 N N . LYS A 1 151 ? -21.648 -8.104 23.272 1.00 93.94 151 LYS A N 1
ATOM 1066 C CA . LYS A 1 151 ? -20.359 -7.497 23.638 1.00 93.94 151 LYS A CA 1
ATOM 1067 C C . LYS A 1 151 ? -20.227 -6.078 23.094 1.00 93.94 151 LYS A C 1
ATOM 1069 O O . LYS A 1 151 ? -20.300 -5.863 21.883 1.00 93.94 151 LYS A O 1
ATOM 1074 N N . VAL A 1 152 ? -19.913 -5.147 23.983 1.00 93.94 152 VAL A N 1
ATOM 1075 C CA . VAL A 1 152 ? -19.467 -3.798 23.646 1.00 93.94 152 VAL A CA 1
ATOM 1076 C C . VAL A 1 152 ? -17.963 -3.838 23.399 1.00 93.94 152 VAL A C 1
ATOM 1078 O O . VAL A 1 152 ? -17.214 -4.418 24.184 1.00 93.94 152 VAL A O 1
ATOM 1081 N N . ARG A 1 153 ? -17.509 -3.248 22.288 1.00 92.12 153 ARG A N 1
ATOM 1082 C CA . ARG A 1 153 ? -16.080 -3.161 21.967 1.00 92.12 153 ARG A CA 1
ATOM 1083 C C . ARG A 1 153 ? -15.548 -1.765 22.274 1.00 92.12 153 ARG A C 1
ATOM 1085 O O . ARG A 1 153 ? -16.248 -0.787 22.053 1.00 92.12 153 ARG A O 1
ATOM 1092 N N . PHE A 1 154 ? -14.314 -1.658 22.752 1.00 92.00 154 PHE A N 1
ATOM 1093 C CA . PHE A 1 154 ? -13.670 -0.362 23.004 1.00 92.00 154 PHE A CA 1
ATOM 1094 C C . PHE A 1 154 ? -12.918 0.159 21.783 1.00 92.00 154 PHE A C 1
ATOM 1096 O O . PHE A 1 154 ? -12.923 1.353 21.506 1.00 92.00 154 PHE A O 1
ATOM 1103 N N . LEU A 1 155 ? -12.348 -0.751 20.994 1.00 87.12 155 LEU A N 1
ATOM 1104 C CA . LEU A 1 155 ? -11.704 -0.441 19.724 1.00 87.12 155 LEU A CA 1
ATOM 1105 C C . LEU A 1 155 ? -12.575 -0.941 18.577 1.00 87.12 155 LEU A C 1
ATOM 1107 O O . LEU A 1 155 ? -12.858 -2.143 18.488 1.00 87.12 155 LEU A O 1
ATOM 1111 N N . ASP A 1 156 ? -12.934 -0.033 17.673 1.00 72.44 156 ASP A N 1
ATOM 1112 C CA . ASP A 1 156 ? -13.546 -0.394 16.403 1.00 72.44 156 ASP A CA 1
ATOM 1113 C C . ASP A 1 156 ? -12.453 -0.993 15.509 1.00 72.44 156 ASP A C 1
ATOM 1115 O O . ASP A 1 156 ? -11.758 -0.302 14.764 1.00 72.44 156 ASP A O 1
ATOM 1119 N N . ARG A 1 157 ? -12.240 -2.309 15.607 1.00 58.69 157 ARG A N 1
ATOM 1120 C CA . ARG A 1 157 ? -11.529 -3.033 14.552 1.00 58.69 157 ARG A CA 1
ATOM 1121 C C . ARG A 1 157 ? -12.484 -3.197 13.377 1.00 58.69 157 ARG A C 1
ATOM 1123 O O . ARG A 1 157 ? -12.891 -4.319 13.071 1.00 58.69 157 ARG A O 1
ATOM 1130 N N . ARG A 1 158 ? -12.785 -2.103 12.672 1.00 58.69 158 ARG A N 1
ATOM 1131 C CA . ARG A 1 158 ? -13.082 -2.260 11.248 1.00 58.69 158 ARG A CA 1
ATOM 1132 C C . ARG A 1 158 ? -11.868 -2.966 10.656 1.00 58.69 158 ARG A C 1
ATOM 1134 O O . ARG A 1 158 ? -10.743 -2.532 10.930 1.00 58.69 158 ARG A O 1
ATOM 1141 N N . PRO A 1 159 ? -12.043 -4.069 9.911 1.00 56.50 159 PRO A N 1
ATOM 1142 C CA . PRO A 1 159 ? -10.954 -4.588 9.107 1.00 56.50 159 PRO A CA 1
ATOM 1143 C C . PRO A 1 159 ? -10.388 -3.401 8.333 1.00 56.50 159 PRO A C 1
ATOM 1145 O O . PRO A 1 159 ? -11.149 -2.693 7.667 1.00 56.50 159 PRO A O 1
ATOM 1148 N N . ALA A 1 160 ? -9.090 -3.126 8.487 1.00 57.72 160 ALA A N 1
ATOM 1149 C CA . ALA A 1 160 ? -8.451 -2.124 7.650 1.00 57.72 160 ALA A CA 1
ATOM 1150 C C . ALA A 1 160 ? -8.822 -2.453 6.193 1.00 57.72 160 ALA A C 1
ATOM 1152 O O . ALA A 1 160 ? -8.855 -3.647 5.859 1.00 57.72 160 ALA A O 1
ATOM 1153 N N . PRO A 1 161 ? -9.146 -1.453 5.350 1.00 69.88 161 PRO A N 1
ATOM 1154 C CA . PRO A 1 161 ? -9.461 -1.706 3.954 1.00 69.88 161 PRO A CA 1
ATOM 1155 C C . PRO A 1 161 ? -8.419 -2.658 3.373 1.00 69.88 161 PRO A C 1
ATOM 1157 O O . PRO A 1 161 ? -7.218 -2.463 3.589 1.00 69.88 161 PRO A O 1
ATOM 1160 N N . ALA A 1 162 ? -8.877 -3.726 2.717 1.00 80.81 162 ALA A N 1
ATOM 1161 C CA . ALA A 1 162 ? -7.972 -4.724 2.173 1.00 80.81 162 ALA A CA 1
ATOM 1162 C C . ALA A 1 162 ? -6.947 -4.020 1.275 1.00 80.81 162 ALA A C 1
ATOM 1164 O O . ALA A 1 162 ? -7.316 -3.299 0.349 1.00 80.81 162 ALA A O 1
ATOM 1165 N N . ALA A 1 163 ? -5.662 -4.194 1.586 1.00 88.94 163 ALA A N 1
ATOM 1166 C CA . ALA A 1 163 ? -4.603 -3.517 0.857 1.00 88.94 163 ALA A CA 1
ATOM 1167 C C . ALA A 1 163 ? -4.626 -3.938 -0.620 1.00 88.94 163 ALA A C 1
ATOM 1169 O O . ALA A 1 163 ? -4.630 -5.132 -0.929 1.00 88.94 163 ALA A O 1
ATOM 1170 N N . VAL A 1 164 ? -4.613 -2.965 -1.531 1.00 94.81 164 VAL A N 1
ATOM 1171 C CA . VAL A 1 164 ? -4.657 -3.215 -2.976 1.00 94.81 164 VAL A CA 1
ATOM 1172 C C . VAL A 1 164 ? -3.333 -3.859 -3.414 1.00 94.81 164 VAL A C 1
ATOM 1174 O O . VAL A 1 164 ? -2.269 -3.266 -3.189 1.00 94.81 164 VAL A O 1
ATOM 1177 N N . PRO A 1 165 ? -3.347 -5.059 -4.028 1.00 96.44 165 PRO A N 1
ATOM 1178 C CA . PRO A 1 165 ? -2.128 -5.696 -4.506 1.00 96.44 165 PRO A CA 1
ATOM 1179 C C . PRO A 1 165 ? -1.551 -4.916 -5.691 1.00 96.44 165 PRO A C 1
ATOM 1181 O O . PRO A 1 165 ? -2.257 -4.596 -6.645 1.00 96.44 165 PRO A O 1
ATOM 1184 N N . VAL A 1 166 ? -0.249 -4.636 -5.660 1.00 97.62 166 VAL A N 1
ATOM 1185 C CA . VAL A 1 166 ? 0.452 -3.929 -6.737 1.00 97.62 166 VAL A CA 1
ATOM 1186 C C . VAL A 1 166 ? 1.767 -4.630 -7.073 1.00 97.62 166 VAL A C 1
ATOM 1188 O O . VAL A 1 166 ? 2.581 -4.892 -6.190 1.00 97.62 166 VAL A O 1
ATOM 1191 N N . LYS A 1 167 ? 1.980 -4.953 -8.356 1.00 97.88 167 LYS A N 1
ATOM 1192 C CA . LYS A 1 167 ? 3.243 -5.519 -8.856 1.00 97.88 167 LYS A CA 1
ATOM 1193 C C . LYS A 1 167 ? 4.190 -4.380 -9.246 1.00 97.88 167 LYS A C 1
ATOM 1195 O O . LYS A 1 167 ? 3.868 -3.652 -10.189 1.00 97.88 167 LYS A O 1
ATOM 1200 N N . PRO A 1 168 ? 5.326 -4.179 -8.558 1.00 97.88 168 PRO A N 1
ATOM 1201 C CA . PRO A 1 168 ? 6.282 -3.136 -8.917 1.00 97.88 168 PRO A CA 1
ATOM 1202 C C . PRO A 1 168 ? 6.831 -3.274 -10.343 1.00 97.88 168 PRO A C 1
ATOM 1204 O O . PRO A 1 168 ? 7.159 -4.372 -10.795 1.00 97.88 168 PRO A O 1
ATOM 1207 N N . ARG A 1 169 ? 6.970 -2.146 -11.040 1.00 95.19 169 ARG A N 1
ATOM 1208 C CA . ARG A 1 169 ? 7.674 -2.033 -12.318 1.00 95.19 169 ARG A CA 1
ATOM 1209 C C . ARG A 1 169 ? 9.176 -2.054 -12.075 1.00 95.19 169 ARG A C 1
ATOM 1211 O O . ARG A 1 169 ? 9.686 -1.435 -11.142 1.00 95.19 169 ARG A O 1
ATOM 1218 N N . GLN A 1 170 ? 9.872 -2.758 -12.954 1.00 95.94 170 GLN A N 1
ATOM 1219 C CA . GLN A 1 170 ? 11.309 -2.933 -12.884 1.00 95.94 170 GLN A CA 1
ATOM 1220 C C . GLN A 1 170 ? 12.049 -1.620 -13.239 1.00 95.94 170 GLN A C 1
ATOM 1222 O O . GLN A 1 170 ? 11.714 -0.990 -14.241 1.00 95.94 170 GLN A O 1
ATOM 1227 N N . PRO A 1 171 ? 13.075 -1.207 -12.471 1.00 96.88 171 PRO A N 1
ATOM 1228 C CA . PRO A 1 171 ? 13.929 -0.065 -12.801 1.00 96.88 171 PRO A CA 1
ATOM 1229 C C . PRO A 1 171 ? 14.915 -0.411 -13.922 1.00 96.88 171 PRO A C 1
ATOM 1231 O O . PRO A 1 171 ? 15.322 -1.573 -14.049 1.00 96.88 171 PRO A O 1
ATOM 1234 N N . TRP A 1 172 ? 15.371 0.589 -14.677 1.00 94.38 172 TRP A N 1
ATOM 1235 C CA . TRP A 1 172 ? 16.314 0.426 -15.796 1.00 94.38 172 TRP A CA 1
ATOM 1236 C C . TRP A 1 172 ? 17.655 1.123 -15.533 1.00 94.38 172 TRP A C 1
ATOM 1238 O O . TRP A 1 172 ? 17.816 1.838 -14.545 1.00 94.38 172 TRP A O 1
ATOM 1248 N N . VAL A 1 173 ? 18.644 0.872 -16.394 1.00 95.19 173 VAL A N 1
ATOM 1249 C CA . VAL A 1 173 ? 19.972 1.500 -16.340 1.00 95.19 173 VAL A CA 1
ATOM 1250 C C . VAL A 1 173 ? 20.367 1.979 -17.725 1.00 95.19 173 VAL A C 1
ATOM 1252 O O . VAL A 1 173 ? 20.317 1.194 -18.669 1.00 95.19 173 VAL A O 1
ATOM 1255 N N . ASP A 1 174 ? 20.869 3.209 -17.806 1.00 90.38 174 ASP A N 1
ATOM 1256 C CA . ASP A 1 174 ? 21.630 3.679 -18.959 1.00 90.38 174 ASP A CA 1
ATOM 1257 C C . ASP A 1 174 ? 23.111 3.705 -18.593 1.00 90.38 174 ASP A C 1
ATOM 1259 O O . ASP A 1 174 ? 23.527 4.298 -17.594 1.00 90.38 174 ASP A O 1
ATOM 1263 N N . GLN A 1 175 ? 23.925 3.029 -19.395 1.00 90.00 175 GLN A N 1
ATOM 1264 C CA . GLN A 1 175 ? 25.369 3.027 -19.187 1.00 90.00 175 GLN A CA 1
ATOM 1265 C C . GLN A 1 175 ? 25.952 4.408 -19.525 1.00 90.00 175 GLN A C 1
ATOM 1267 O O . GLN A 1 175 ? 25.366 5.124 -20.344 1.00 90.00 175 GLN A O 1
ATOM 1272 N N . PRO A 1 176 ? 27.100 4.790 -18.933 1.00 86.44 176 PRO A N 1
ATOM 1273 C CA . PRO A 1 176 ? 27.793 6.002 -19.342 1.00 86.44 176 PRO A CA 1
ATOM 1274 C C . PRO A 1 176 ? 28.024 6.022 -20.851 1.00 86.44 176 PRO A C 1
ATOM 1276 O O . PRO A 1 176 ? 28.219 4.973 -21.474 1.00 86.44 176 PRO A O 1
ATOM 1279 N N . LYS A 1 177 ? 28.026 7.217 -21.441 1.00 80.44 177 LYS A N 1
ATOM 1280 C CA . LYS A 1 177 ? 28.535 7.402 -22.803 1.00 80.44 177 LYS A CA 1
ATOM 1281 C C . LYS A 1 177 ? 30.063 7.391 -22.748 1.00 80.44 177 LYS A C 1
ATOM 1283 O O . LYS A 1 177 ? 30.655 7.509 -21.675 1.00 80.44 177 LYS A O 1
ATOM 1288 N N . CYS A 1 178 ? 30.726 7.213 -23.891 1.00 73.38 178 CYS A N 1
ATOM 1289 C CA . CYS A 1 178 ? 32.185 7.317 -23.891 1.00 73.38 178 CYS A CA 1
ATOM 1290 C C . CYS A 1 178 ? 32.607 8.687 -23.331 1.00 73.38 178 CYS A C 1
ATOM 1292 O O . CYS A 1 178 ? 31.888 9.675 -23.488 1.00 73.38 178 CYS A O 1
ATOM 1294 N N . GLY A 1 179 ? 33.767 8.744 -22.676 1.00 71.88 179 GLY A N 1
ATOM 1295 C CA . GLY A 1 179 ? 34.312 10.001 -22.153 1.00 71.88 179 GLY A CA 1
ATOM 1296 C C . GLY A 1 179 ? 33.579 10.564 -20.930 1.00 71.88 179 GLY A C 1
ATOM 1297 O O . GLY A 1 179 ? 34.095 11.490 -20.312 1.00 71.88 179 GLY A O 1
ATOM 1298 N N . THR A 1 180 ? 32.443 9.986 -20.520 1.00 80.62 180 THR A N 1
ATOM 1299 C CA . THR A 1 180 ? 31.800 10.284 -19.237 1.00 80.62 180 THR A CA 1
ATOM 1300 C C . THR A 1 180 ? 31.978 9.109 -18.284 1.00 80.62 180 THR A C 1
ATOM 1302 O O . THR A 1 180 ? 31.900 7.945 -18.665 1.00 80.62 180 THR A O 1
ATOM 1305 N N . ASN A 1 181 ? 32.218 9.402 -17.007 1.00 85.62 181 ASN A N 1
ATOM 1306 C CA . ASN A 1 181 ? 32.247 8.386 -15.952 1.00 85.62 181 ASN A CA 1
ATOM 1307 C C . ASN A 1 181 ? 30.900 8.272 -15.225 1.00 85.62 181 ASN A C 1
ATOM 1309 O O . ASN A 1 181 ? 30.853 7.719 -14.134 1.00 85.62 181 ASN A O 1
ATOM 1313 N N . LEU A 1 182 ? 29.819 8.804 -15.795 1.00 90.56 182 LEU A N 1
ATOM 1314 C CA . LEU A 1 182 ? 28.506 8.879 -15.157 1.00 90.56 182 LEU A CA 1
ATOM 1315 C C . LEU A 1 182 ? 27.474 8.161 -16.020 1.00 90.56 182 LEU A C 1
ATOM 1317 O O . LEU A 1 182 ? 27.418 8.380 -17.231 1.00 90.56 182 LEU A O 1
ATOM 1321 N N . GLY A 1 183 ? 26.709 7.273 -15.388 1.00 93.56 183 GLY A N 1
ATOM 1322 C CA . GLY A 1 183 ? 25.569 6.583 -15.985 1.00 93.56 183 GLY A CA 1
ATOM 1323 C C . GLY A 1 183 ? 24.290 6.950 -15.245 1.00 93.56 183 GLY A C 1
ATOM 1324 O O . GLY A 1 183 ? 24.294 7.832 -14.392 1.00 93.56 183 GLY A O 1
ATOM 1325 N N . TRP A 1 184 ? 23.193 6.270 -15.558 1.00 96.12 184 TRP A N 1
ATOM 1326 C CA . TRP A 1 184 ? 21.884 6.593 -14.997 1.00 96.12 184 TRP A CA 1
ATOM 1327 C C . TRP A 1 184 ? 21.176 5.346 -14.483 1.00 96.12 184 TRP A C 1
ATOM 1329 O O . TRP A 1 184 ? 21.207 4.296 -15.124 1.00 96.12 184 TRP A O 1
ATOM 1339 N N . VAL A 1 185 ? 20.493 5.477 -13.348 1.00 97.50 185 VAL A N 1
ATOM 1340 C CA . VAL A 1 185 ? 19.495 4.514 -12.868 1.00 97.50 185 VAL A CA 1
ATOM 1341 C C . VAL A 1 185 ? 18.123 5.164 -13.002 1.00 97.50 185 VAL A C 1
ATOM 1343 O O . VAL A 1 185 ? 17.889 6.257 -12.488 1.00 97.50 185 VAL A O 1
ATOM 1346 N N . GLY A 1 186 ? 17.220 4.503 -13.716 1.00 96.50 186 GLY A N 1
ATOM 1347 C CA . GLY A 1 186 ? 15.868 4.985 -13.953 1.00 96.50 186 GLY A CA 1
ATOM 1348 C C . GLY A 1 186 ? 14.840 4.355 -13.020 1.00 96.50 186 GLY A C 1
ATOM 1349 O O . GLY A 1 186 ? 14.794 3.131 -12.866 1.00 96.50 186 GLY A O 1
ATOM 1350 N N . ILE A 1 187 ? 14.006 5.200 -12.415 1.00 98.12 187 ILE A N 1
ATOM 1351 C CA . ILE A 1 187 ? 12.923 4.830 -11.504 1.00 98.12 187 ILE A CA 1
ATOM 1352 C C . ILE A 1 187 ? 11.575 5.046 -12.202 1.00 98.12 187 ILE A C 1
ATOM 1354 O O . ILE A 1 187 ? 11.270 6.173 -12.604 1.00 98.12 187 ILE A O 1
ATOM 1358 N N . PRO A 1 188 ? 10.742 4.000 -12.355 1.00 96.25 188 PRO A N 1
ATOM 1359 C CA . PRO A 1 188 ? 9.467 4.129 -13.043 1.00 96.25 188 PRO A CA 1
ATOM 1360 C C . PRO A 1 188 ? 8.452 4.886 -12.185 1.00 96.25 188 PRO A C 1
ATOM 1362 O O . PRO A 1 188 ? 8.373 4.707 -10.971 1.00 96.25 188 PRO A O 1
ATOM 1365 N N . ARG A 1 189 ? 7.601 5.688 -12.832 1.00 96.88 189 ARG A N 1
ATOM 1366 C CA . ARG A 1 189 ? 6.414 6.251 -12.181 1.00 96.88 189 ARG A CA 1
ATOM 1367 C C . ARG A 1 189 ? 5.366 5.152 -12.019 1.00 96.88 189 ARG A C 1
ATOM 1369 O O . ARG A 1 189 ? 4.957 4.533 -13.004 1.00 96.88 189 ARG A O 1
ATOM 1376 N N . GLN A 1 190 ? 4.914 4.930 -10.786 1.00 97.06 190 GLN A N 1
ATOM 1377 C CA . GLN A 1 190 ? 3.893 3.935 -10.478 1.00 97.06 190 GLN A CA 1
ATOM 1378 C C . GLN A 1 190 ? 3.065 4.338 -9.256 1.00 97.06 190 GLN A C 1
ATOM 1380 O O . GLN A 1 190 ? 3.607 4.682 -8.212 1.00 97.06 190 GLN A O 1
ATOM 1385 N N . ARG A 1 191 ? 1.736 4.272 -9.379 1.00 96.50 191 ARG A N 1
ATOM 1386 C CA . ARG A 1 191 ? 0.815 4.562 -8.274 1.00 96.50 191 ARG A CA 1
ATOM 1387 C C . ARG A 1 191 ? 0.935 3.501 -7.177 1.00 96.50 191 ARG A C 1
ATOM 1389 O O . ARG A 1 191 ? 1.002 2.311 -7.481 1.00 96.50 191 ARG A O 1
ATOM 1396 N N . GLY A 1 192 ? 0.930 3.944 -5.920 1.00 95.50 192 GLY A N 1
ATOM 1397 C CA . GLY A 1 192 ? 0.953 3.059 -4.752 1.00 95.50 192 GLY A CA 1
ATOM 1398 C C . GLY A 1 192 ? 2.316 2.429 -4.461 1.00 95.50 192 GLY A C 1
ATOM 1399 O O . GLY A 1 192 ? 2.402 1.550 -3.604 1.00 95.50 192 GLY A O 1
ATOM 1400 N N . VAL A 1 193 ? 3.370 2.852 -5.170 1.00 98.12 193 VAL A N 1
ATOM 1401 C CA . VAL A 1 193 ? 4.735 2.349 -5.001 1.00 98.12 193 VAL A CA 1
ATOM 1402 C C . VAL A 1 193 ? 5.713 3.522 -4.946 1.0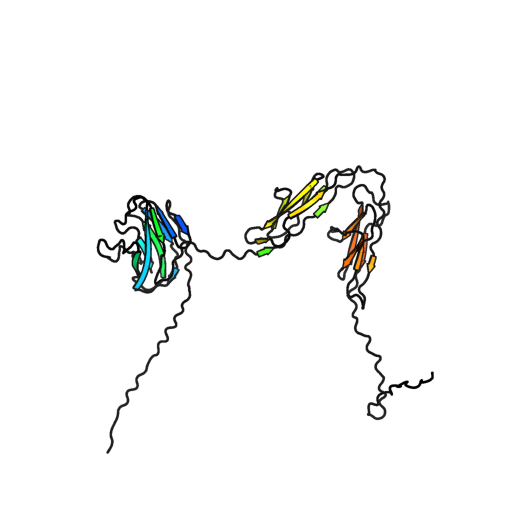0 98.12 193 VAL A C 1
ATOM 1404 O O . VAL A 1 193 ? 5.707 4.378 -5.826 1.00 98.12 193 VAL A O 1
ATOM 1407 N N . SER A 1 194 ? 6.587 3.540 -3.944 1.00 97.94 194 SER A N 1
ATOM 1408 C CA . SER A 1 194 ? 7.801 4.363 -3.918 1.00 97.94 194 SER A CA 1
ATOM 1409 C C . SER A 1 194 ? 9.038 3.491 -4.106 1.00 97.94 194 SER A C 1
ATOM 1411 O O . SER A 1 194 ? 9.011 2.284 -3.861 1.00 97.94 194 SER A O 1
ATOM 1413 N N . PHE A 1 195 ? 10.140 4.097 -4.542 1.00 98.38 195 PHE A N 1
ATOM 1414 C CA . PHE A 1 195 ? 11.402 3.395 -4.745 1.00 98.38 195 PHE A CA 1
ATOM 1415 C C . PHE A 1 195 ? 12.526 4.036 -3.936 1.00 98.38 195 PHE A C 1
ATOM 1417 O O . PHE A 1 195 ? 12.494 5.224 -3.612 1.00 98.38 195 PHE A O 1
ATOM 1424 N N . LYS A 1 196 ? 13.539 3.231 -3.622 1.00 98.38 196 LYS A N 1
ATOM 1425 C CA . LYS A 1 196 ? 14.798 3.680 -3.032 1.00 98.38 196 LYS A CA 1
ATOM 1426 C C . LYS A 1 196 ? 15.972 3.157 -3.846 1.00 98.38 196 LYS A C 1
ATOM 1428 O O . LYS A 1 196 ? 15.898 2.031 -4.328 1.00 98.38 196 LYS A O 1
ATOM 1433 N N . ILE A 1 197 ? 17.048 3.931 -3.954 1.00 98.25 197 ILE A N 1
ATOM 1434 C CA . ILE A 1 197 ? 18.353 3.483 -4.462 1.00 98.25 197 ILE A CA 1
ATOM 1435 C C . ILE A 1 197 ? 19.312 3.441 -3.271 1.00 98.25 197 ILE A C 1
ATOM 1437 O O . ILE A 1 197 ? 19.508 4.452 -2.602 1.00 98.25 197 ILE A O 1
ATOM 1441 N N . ASP A 1 198 ? 19.859 2.263 -2.968 1.00 97.88 198 ASP A N 1
ATOM 1442 C CA . ASP A 1 198 ? 20.761 2.020 -1.831 1.00 97.88 198 ASP A CA 1
ATOM 1443 C C . ASP A 1 198 ? 20.206 2.562 -0.499 1.00 97.88 198 ASP A C 1
ATOM 1445 O O . ASP A 1 198 ? 20.897 3.188 0.303 1.00 97.88 198 ASP A O 1
ATOM 1449 N N . GLY A 1 199 ? 18.901 2.361 -0.284 1.00 97.38 199 GLY A N 1
ATOM 1450 C CA . GLY A 1 199 ? 18.185 2.807 0.913 1.00 97.38 199 GLY A CA 1
ATOM 1451 C C . GLY A 1 199 ? 17.756 4.280 0.914 1.00 97.38 199 GLY A C 1
ATOM 1452 O O . GLY A 1 199 ? 16.998 4.673 1.803 1.00 97.38 199 GLY A O 1
ATOM 1453 N N . ARG A 1 200 ? 18.151 5.084 -0.081 1.00 97.69 200 ARG A N 1
ATOM 1454 C CA . ARG A 1 200 ? 17.737 6.491 -0.215 1.00 97.69 200 ARG A CA 1
ATOM 1455 C C . ARG A 1 200 ? 16.463 6.611 -1.058 1.00 97.69 200 ARG A C 1
ATOM 1457 O O . ARG A 1 200 ? 16.464 6.084 -2.167 1.00 97.69 200 ARG A O 1
ATOM 1464 N N . PRO A 1 201 ? 15.385 7.259 -0.573 1.00 97.75 201 PRO A N 1
ATOM 1465 C CA . PRO A 1 201 ? 14.179 7.510 -1.366 1.00 97.75 201 PRO A CA 1
ATOM 1466 C C . PRO A 1 201 ? 14.482 8.292 -2.641 1.00 97.75 201 PRO A C 1
ATOM 1468 O O . PRO A 1 201 ? 15.241 9.257 -2.593 1.00 97.75 201 PRO A O 1
ATOM 1471 N N . MET A 1 202 ? 13.881 7.877 -3.757 1.00 97.88 202 MET A N 1
ATOM 1472 C CA . MET A 1 202 ? 14.062 8.525 -5.055 1.00 97.88 202 MET A CA 1
ATOM 1473 C C . MET A 1 202 ? 12.714 8.816 -5.707 1.00 97.88 202 MET A C 1
ATOM 1475 O O . MET A 1 202 ? 11.832 7.955 -5.741 1.00 97.88 202 MET A O 1
ATOM 1479 N N . GLU A 1 203 ? 12.598 10.004 -6.292 1.00 97.56 203 GLU A N 1
ATOM 1480 C CA . GLU A 1 203 ? 11.465 10.357 -7.144 1.00 97.56 203 GLU A CA 1
ATOM 1481 C C . GLU A 1 203 ? 11.484 9.563 -8.463 1.00 97.56 203 GLU A C 1
ATOM 1483 O O . GLU A 1 203 ? 12.552 9.136 -8.921 1.00 97.56 203 GLU A O 1
ATOM 1488 N N . PRO A 1 204 ? 10.331 9.356 -9.121 1.00 97.56 204 PRO A N 1
ATOM 1489 C CA . PRO A 1 204 ? 10.300 8.804 -10.471 1.00 97.56 204 PRO A CA 1
ATOM 1490 C C . PRO A 1 204 ? 11.123 9.648 -11.453 1.00 97.56 204 PRO A C 1
ATOM 1492 O O . PRO A 1 204 ? 11.000 10.870 -11.475 1.00 97.56 204 PRO A O 1
ATOM 1495 N N . GLY A 1 205 ? 11.924 9.001 -12.300 1.00 95.88 205 GLY A N 1
ATOM 1496 C CA . GLY A 1 205 ? 12.788 9.686 -13.265 1.00 95.88 205 GLY A CA 1
ATOM 1497 C C . GLY A 1 205 ? 14.169 9.052 -13.414 1.00 95.88 205 GLY A C 1
ATOM 1498 O O . GLY A 1 205 ? 14.402 7.924 -12.979 1.00 95.88 205 GLY A O 1
ATOM 1499 N N . ARG A 1 206 ? 15.083 9.777 -14.066 1.00 97.25 206 ARG A N 1
ATOM 1500 C CA . ARG A 1 206 ? 16.475 9.357 -14.289 1.00 97.25 206 ARG A CA 1
ATOM 1501 C C . ARG A 1 206 ? 17.377 9.981 -13.232 1.00 97.25 206 ARG A C 1
ATOM 1503 O O . ARG A 1 206 ? 17.361 11.195 -13.059 1.00 97.25 206 ARG A O 1
ATOM 1510 N N . HIS A 1 207 ? 18.201 9.155 -12.594 1.00 97.06 207 HIS A N 1
ATOM 1511 C CA . HIS A 1 207 ? 19.138 9.585 -11.556 1.00 97.06 207 HIS A CA 1
ATOM 1512 C C . HIS A 1 207 ? 20.565 9.288 -11.978 1.00 97.06 207 HIS A C 1
ATOM 1514 O O . HIS A 1 207 ? 20.905 8.131 -12.238 1.00 97.06 207 HIS A O 1
ATOM 1520 N N . GLU A 1 208 ? 21.383 10.333 -12.071 1.00 97.06 208 GLU A N 1
ATOM 1521 C CA . GLU A 1 208 ? 22.788 10.202 -12.435 1.00 97.06 208 GLU A CA 1
ATOM 1522 C C . GLU A 1 208 ? 23.556 9.533 -11.299 1.00 97.06 208 GLU A C 1
ATOM 1524 O O . GLU A 1 208 ? 23.414 9.888 -10.127 1.00 97.06 208 GLU A O 1
ATOM 1529 N N . VAL A 1 209 ? 24.376 8.548 -11.642 1.00 96.69 209 VAL A N 1
ATOM 1530 C CA . VAL A 1 209 ? 25.162 7.798 -10.673 1.00 96.69 209 VAL A CA 1
ATOM 1531 C C . VAL A 1 209 ? 26.557 7.495 -11.209 1.00 96.69 209 VAL A C 1
ATOM 1533 O O . VAL A 1 209 ? 26.808 7.419 -12.416 1.00 96.69 209 VAL A O 1
ATOM 1536 N N . ARG A 1 210 ? 27.491 7.296 -10.279 1.00 96.06 210 ARG A N 1
ATOM 1537 C CA . ARG A 1 210 ? 28.845 6.829 -10.587 1.00 96.06 210 ARG A CA 1
ATOM 1538 C C . ARG A 1 210 ? 28.826 5.362 -11.050 1.00 96.06 210 ARG A C 1
ATOM 1540 O O . ARG A 1 210 ? 27.817 4.673 -10.940 1.00 96.06 210 ARG A O 1
ATOM 1547 N N . PRO A 1 211 ? 29.946 4.841 -11.566 1.00 95.38 211 PRO A N 1
ATOM 1548 C CA . PRO A 1 211 ? 30.061 3.427 -11.861 1.00 95.38 211 PRO A CA 1
ATOM 1549 C C . PRO A 1 211 ? 29.986 2.628 -10.562 1.00 95.38 211 PRO A C 1
ATOM 1551 O O . PRO A 1 211 ? 30.695 2.936 -9.603 1.00 95.38 211 PRO A O 1
ATOM 1554 N N . GLY A 1 212 ? 29.150 1.598 -10.524 1.00 96.69 212 GLY A N 1
ATOM 1555 C CA . GLY A 1 212 ? 28.896 0.860 -9.298 1.00 96.69 212 GLY A CA 1
ATOM 1556 C C . GLY A 1 212 ? 27.737 -0.120 -9.391 1.00 96.69 212 GLY A C 1
ATOM 1557 O O . GLY A 1 212 ? 27.045 -0.231 -10.406 1.00 96.69 212 GLY A O 1
ATOM 1558 N N . ARG A 1 213 ? 27.554 -0.865 -8.299 1.00 97.56 213 ARG A N 1
ATOM 1559 C CA . ARG A 1 213 ? 26.379 -1.706 -8.065 1.00 97.56 213 ARG A CA 1
ATOM 1560 C C . ARG A 1 213 ? 25.398 -0.928 -7.197 1.00 97.56 213 ARG A C 1
ATOM 1562 O O . ARG A 1 213 ? 25.796 -0.430 -6.155 1.00 97.56 213 ARG A O 1
ATOM 1569 N N . TYR A 1 214 ? 24.148 -0.903 -7.628 1.00 97.88 214 TYR A N 1
ATOM 1570 C CA . TYR A 1 214 ? 23.034 -0.216 -6.991 1.00 97.88 214 TYR A CA 1
ATOM 1571 C C . TYR A 1 214 ? 21.947 -1.232 -6.659 1.00 97.88 214 TYR A C 1
ATOM 1573 O O . TYR A 1 214 ? 21.656 -2.125 -7.463 1.00 97.88 214 TYR A O 1
ATOM 1581 N N . VAL A 1 215 ? 21.331 -1.103 -5.492 1.00 98.25 215 VAL A N 1
ATOM 1582 C CA . VAL A 1 215 ? 20.157 -1.877 -5.094 1.00 98.25 215 VAL A CA 1
ATOM 1583 C C . VAL A 1 215 ? 18.952 -0.956 -5.126 1.00 98.25 215 VAL A C 1
ATOM 1585 O O . VAL A 1 215 ? 18.855 -0.013 -4.345 1.00 98.25 215 VAL A O 1
ATOM 1588 N N . VAL A 1 216 ? 18.018 -1.243 -6.027 1.00 98.38 216 VAL A N 1
ATOM 1589 C CA . VAL A 1 216 ? 16.751 -0.519 -6.095 1.00 98.38 216 VAL A CA 1
ATOM 1590 C C . VAL A 1 216 ? 15.691 -1.321 -5.357 1.00 98.38 216 VAL A C 1
ATOM 1592 O O . VAL A 1 216 ? 15.460 -2.471 -5.723 1.00 98.38 216 VAL A O 1
ATOM 1595 N N . THR A 1 217 ? 15.039 -0.747 -4.348 1.00 98.50 217 THR A N 1
ATOM 1596 C CA . THR A 1 217 ? 13.967 -1.409 -3.584 1.00 98.50 217 THR A CA 1
ATOM 1597 C C . THR A 1 217 ? 12.641 -0.681 -3.742 1.00 98.50 217 THR A C 1
ATOM 1599 O O . THR A 1 217 ? 12.586 0.541 -3.624 1.00 98.50 217 THR A O 1
ATOM 1602 N N . ALA A 1 218 ? 11.567 -1.429 -3.980 1.00 98.38 218 ALA A N 1
ATOM 1603 C CA . ALA A 1 218 ? 10.202 -0.920 -4.019 1.00 98.38 218 ALA A CA 1
ATOM 1604 C C . ALA A 1 218 ? 9.547 -0.998 -2.630 1.00 98.38 218 ALA A C 1
ATOM 1606 O O . ALA A 1 218 ? 9.762 -1.951 -1.879 1.00 98.38 218 ALA A O 1
ATOM 1607 N N . HIS A 1 219 ? 8.709 -0.017 -2.313 1.00 97.88 219 HIS A N 1
ATOM 1608 C CA . HIS A 1 219 ? 7.911 0.064 -1.094 1.00 97.88 219 HIS A CA 1
ATOM 1609 C C . HIS A 1 219 ? 6.460 0.380 -1.457 1.00 97.88 219 HIS A C 1
ATOM 1611 O O . HIS A 1 219 ? 6.212 1.226 -2.311 1.00 97.88 219 HIS A O 1
ATOM 1617 N N . ALA A 1 220 ? 5.502 -0.298 -0.822 1.00 96.88 220 ALA A N 1
ATOM 1618 C CA . ALA A 1 220 ? 4.089 0.038 -0.974 1.00 96.88 220 ALA A CA 1
ATOM 1619 C C . ALA A 1 220 ? 3.764 1.321 -0.201 1.00 96.88 220 ALA A C 1
ATOM 1621 O O . ALA A 1 220 ? 4.295 1.536 0.889 1.00 96.88 220 ALA A O 1
ATOM 1622 N N . TRP A 1 221 ? 2.876 2.140 -0.754 1.00 94.94 221 TRP A N 1
ATOM 1623 C CA . TRP A 1 221 ? 2.203 3.196 0.002 1.00 94.94 221 TRP A CA 1
ATOM 1624 C C . TRP A 1 221 ? 1.113 2.616 0.903 1.00 94.94 221 TRP A C 1
ATOM 1626 O O . TRP A 1 221 ? 0.688 1.471 0.723 1.00 94.94 221 TRP A O 1
ATOM 1636 N N . ASP A 1 222 ? 0.613 3.433 1.827 1.00 89.56 222 ASP A N 1
ATOM 1637 C CA . ASP A 1 222 ? -0.533 3.078 2.659 1.00 89.56 222 ASP A CA 1
ATOM 1638 C C . ASP A 1 222 ? -1.722 2.623 1.799 1.00 89.56 222 ASP A C 1
ATOM 1640 O O . ASP A 1 222 ? -1.964 3.107 0.685 1.00 89.56 222 ASP A O 1
ATOM 1644 N N . GLY A 1 223 ? -2.430 1.607 2.291 1.00 88.00 223 GLY A N 1
ATOM 1645 C CA . GLY A 1 223 ? -3.521 0.960 1.562 1.00 88.00 223 GLY A CA 1
ATOM 1646 C C . GLY A 1 223 ? -3.088 0.076 0.384 1.00 88.00 223 GLY A C 1
ATOM 1647 O O . GLY A 1 223 ? -3.955 -0.478 -0.285 1.00 88.00 223 GLY A O 1
ATOM 1648 N N . HIS A 1 224 ? -1.786 -0.103 0.128 1.00 94.94 224 HIS A N 1
ATOM 1649 C CA . HIS A 1 224 ? -1.270 -0.996 -0.915 1.00 94.94 224 HIS A CA 1
ATOM 1650 C C . HIS A 1 224 ? -0.408 -2.117 -0.328 1.00 94.94 224 HIS A C 1
ATOM 1652 O O . HIS A 1 224 ? 0.155 -2.010 0.762 1.00 94.94 224 HIS A O 1
ATOM 1658 N N . LYS A 1 225 ? -0.278 -3.215 -1.074 1.00 96.44 225 LYS A N 1
ATOM 1659 C CA . LYS A 1 225 ? 0.602 -4.339 -0.738 1.00 96.44 225 LYS A CA 1
ATOM 1660 C C . LYS A 1 225 ? 1.387 -4.763 -1.970 1.00 96.44 225 LYS A C 1
ATOM 1662 O O . LYS A 1 225 ? 0.800 -5.065 -3.006 1.00 96.44 225 LYS A O 1
ATOM 1667 N N . LEU A 1 226 ? 2.715 -4.813 -1.864 1.00 97.19 226 LEU A N 1
ATOM 1668 C CA . LEU A 1 226 ? 3.543 -5.280 -2.976 1.00 97.19 226 LEU A CA 1
ATOM 1669 C C . LEU A 1 226 ? 3.348 -6.780 -3.208 1.00 97.19 226 LEU A C 1
ATOM 1671 O O . LEU A 1 226 ? 3.319 -7.565 -2.258 1.00 97.19 226 LEU A O 1
ATOM 1675 N N . VAL A 1 227 ? 3.291 -7.172 -4.478 1.00 97.38 227 VAL A N 1
ATOM 1676 C CA . VAL A 1 227 ? 3.345 -8.568 -4.925 1.00 97.38 227 VAL A CA 1
ATOM 1677 C C . VAL A 1 227 ? 4.472 -8.750 -5.946 1.00 97.38 227 VAL A C 1
ATOM 1679 O O . VAL A 1 227 ? 4.748 -7.852 -6.739 1.00 97.38 227 VAL A O 1
ATOM 1682 N N . GLY A 1 228 ? 5.126 -9.913 -5.945 1.00 96.81 228 GLY A N 1
ATOM 1683 C CA . GLY A 1 228 ? 6.234 -10.217 -6.858 1.00 96.81 228 GLY A CA 1
ATOM 1684 C C . GLY A 1 228 ? 7.596 -9.665 -6.417 1.00 96.81 228 GLY A C 1
ATOM 1685 O O . GLY A 1 228 ? 7.877 -9.534 -5.224 1.00 96.81 228 GLY A O 1
ATOM 1686 N N . GLU A 1 229 ? 8.471 -9.396 -7.392 1.00 96.94 229 GLU A N 1
ATOM 1687 C CA . GLU A 1 229 ? 9.826 -8.894 -7.145 1.00 96.94 229 GLU A CA 1
ATOM 1688 C C . GLU A 1 229 ? 9.792 -7.454 -6.611 1.00 96.94 229 GLU A C 1
ATOM 1690 O O . GLU A 1 229 ? 9.079 -6.591 -7.123 1.00 96.94 229 GLU A O 1
ATOM 1695 N N . ARG A 1 230 ? 10.569 -7.204 -5.554 1.00 98.00 230 ARG A N 1
ATOM 1696 C CA . ARG A 1 230 ? 10.583 -5.931 -4.810 1.00 98.00 230 ARG A CA 1
ATOM 1697 C C . ARG A 1 230 ? 11.959 -5.282 -4.716 1.00 98.00 230 ARG A C 1
ATOM 1699 O O . ARG A 1 230 ? 12.088 -4.219 -4.115 1.00 98.00 230 ARG A O 1
ATOM 1706 N N . ALA A 1 231 ? 12.992 -5.941 -5.230 1.00 98.00 231 ALA A N 1
ATOM 1707 C CA . ALA A 1 231 ? 14.361 -5.470 -5.140 1.00 98.00 231 ALA A CA 1
ATOM 1708 C C . ALA A 1 231 ? 15.150 -5.917 -6.365 1.00 98.00 231 ALA A C 1
ATOM 1710 O O . ALA A 1 231 ? 15.116 -7.092 -6.714 1.00 98.00 231 ALA A O 1
ATOM 1711 N N . TRP A 1 232 ? 15.906 -5.001 -6.963 1.00 98.19 232 TRP A N 1
ATOM 1712 C CA . TRP A 1 232 ? 16.713 -5.283 -8.140 1.00 98.19 232 TRP A CA 1
ATOM 1713 C C . TRP A 1 232 ? 18.144 -4.806 -7.965 1.00 98.19 232 TRP A C 1
ATOM 1715 O O . TRP A 1 232 ? 18.394 -3.674 -7.551 1.00 98.19 232 TRP A O 1
ATOM 1725 N N . LYS A 1 233 ? 19.093 -5.649 -8.373 1.00 97.06 233 LYS A N 1
ATOM 1726 C CA . LYS A 1 233 ? 20.494 -5.254 -8.516 1.00 97.06 233 LYS A CA 1
ATOM 1727 C C . LYS A 1 233 ? 20.697 -4.610 -9.884 1.00 97.06 233 LYS A C 1
ATOM 1729 O O . LYS A 1 233 ? 20.301 -5.160 -10.915 1.00 97.06 233 LYS A O 1
ATOM 1734 N N . ARG A 1 234 ? 21.315 -3.437 -9.896 1.00 96.62 234 ARG A N 1
ATOM 1735 C CA . ARG A 1 234 ? 21.643 -2.661 -11.090 1.00 96.62 234 ARG A CA 1
ATOM 1736 C C . ARG A 1 234 ? 23.124 -2.368 -11.122 1.00 96.62 234 ARG A C 1
ATOM 1738 O O . ARG A 1 234 ? 23.740 -2.145 -10.088 1.00 96.62 234 ARG A O 1
ATOM 1745 N N . PHE A 1 235 ? 23.706 -2.428 -12.311 1.00 95.38 235 PHE A N 1
ATOM 1746 C CA . PHE A 1 235 ? 25.135 -2.239 -12.481 1.00 95.38 235 PHE A CA 1
ATOM 1747 C C . PHE A 1 235 ? 25.402 -1.178 -13.536 1.00 95.38 235 PHE A C 1
ATOM 1749 O O . PHE A 1 235 ? 25.043 -1.345 -14.703 1.00 95.38 235 PHE A O 1
ATOM 1756 N N . VAL A 1 236 ? 26.055 -0.105 -13.106 1.00 94.50 236 VAL A N 1
ATOM 1757 C CA . VAL A 1 236 ? 26.546 0.964 -13.968 1.00 94.50 236 VAL A CA 1
ATOM 1758 C C . VAL A 1 236 ? 28.040 0.737 -14.160 1.00 94.50 236 VAL A C 1
ATOM 1760 O O . VAL A 1 236 ? 28.817 0.743 -13.207 1.00 94.50 236 VAL A O 1
ATOM 1763 N N . LYS A 1 237 ? 28.443 0.458 -15.396 1.00 89.38 237 LYS A N 1
ATOM 1764 C CA . LYS A 1 237 ? 29.830 0.203 -15.785 1.00 89.38 237 LYS A CA 1
ATOM 1765 C C . LYS A 1 237 ? 30.628 1.499 -15.726 1.00 89.38 237 LYS A C 1
ATOM 1767 O O . LYS A 1 237 ? 30.075 2.590 -15.804 1.00 89.38 237 LYS A O 1
ATOM 1772 N N . ARG A 1 238 ? 31.950 1.378 -15.610 1.00 88.25 238 ARG A N 1
ATOM 1773 C CA . ARG A 1 238 ? 32.844 2.531 -15.745 1.00 88.25 238 ARG A CA 1
ATOM 1774 C C . ARG A 1 238 ? 32.867 2.997 -17.195 1.00 88.25 238 ARG A C 1
ATOM 1776 O O . ARG A 1 238 ? 32.957 2.148 -18.077 1.00 88.25 238 ARG A O 1
ATOM 1783 N N . GLY A 1 239 ? 32.855 4.318 -17.376 1.00 78.94 239 GLY A N 1
ATOM 1784 C CA . GLY A 1 239 ? 33.184 5.019 -18.612 1.00 78.94 239 GLY A CA 1
ATOM 1785 C C . GLY A 1 239 ? 34.497 4.542 -19.247 1.00 78.94 239 GLY A C 1
ATOM 1786 O O . GLY A 1 239 ? 35.506 4.382 -18.568 1.00 78.94 239 GLY A O 1
ATOM 1787 N N . LEU A 1 240 ? 34.509 4.312 -20.551 1.00 76.69 240 LEU A N 1
ATOM 1788 C CA . LEU A 1 240 ? 35.668 4.022 -21.370 1.00 76.69 240 LEU A CA 1
ATOM 1789 C C . LEU A 1 240 ? 36.029 5.357 -22.018 1.00 76.69 240 LEU A C 1
ATOM 1791 O O . LEU A 1 240 ? 35.127 6.094 -22.443 1.00 76.69 240 LEU A O 1
ATOM 1795 N N . PRO A 1 241 ? 37.325 5.683 -22.114 1.00 74.81 241 PRO A N 1
ATOM 1796 C CA . PRO A 1 241 ? 37.747 6.881 -22.820 1.00 74.81 241 PRO A CA 1
ATOM 1797 C C . PRO A 1 241 ? 37.182 6.858 -24.247 1.00 74.81 241 PRO A C 1
ATOM 1799 O O . PRO A 1 241 ? 37.289 5.846 -24.954 1.00 74.81 241 PRO A O 1
ATOM 1802 N N . CYS A 1 242 ? 36.545 7.960 -24.665 1.00 62.72 242 CYS A N 1
ATOM 1803 C CA . CYS A 1 242 ? 36.253 8.160 -26.083 1.00 62.72 242 CYS A CA 1
ATOM 1804 C C . CYS A 1 242 ? 37.591 8.113 -26.822 1.00 62.72 242 CYS A C 1
ATOM 1806 O O . CYS A 1 242 ? 38.516 8.822 -26.442 1.00 62.72 242 CYS A O 1
ATOM 1808 N N . GLY A 1 243 ? 37.707 7.269 -27.847 1.00 55.53 243 GLY A N 1
ATOM 1809 C CA . GLY A 1 243 ? 38.929 7.213 -28.653 1.00 55.53 243 GLY A CA 1
ATOM 1810 C C . GLY A 1 243 ? 39.663 5.878 -28.681 1.00 55.53 243 GLY A C 1
ATOM 1811 O O . GLY A 1 243 ? 40.686 5.803 -29.345 1.00 55.53 243 GLY A O 1
ATOM 1812 N N . SER A 1 244 ? 39.133 4.780 -28.118 1.00 55.03 244 SER A N 1
ATOM 1813 C CA . SER A 1 244 ? 39.717 3.450 -28.415 1.00 55.03 244 SER A CA 1
ATOM 1814 C C . SER A 1 244 ? 39.554 3.000 -29.886 1.00 55.03 244 SER A C 1
ATOM 1816 O O . SER A 1 244 ? 39.810 1.844 -30.198 1.00 55.03 244 SER A O 1
ATOM 1818 N N . GLY A 1 245 ? 39.082 3.877 -30.787 1.00 61.88 245 GLY A N 1
ATOM 1819 C CA . GLY A 1 245 ? 38.988 3.633 -32.232 1.00 61.88 245 GLY A CA 1
ATOM 1820 C C . GLY A 1 245 ? 37.965 2.580 -32.663 1.00 61.88 245 GLY A C 1
ATOM 1821 O O . GLY A 1 245 ? 37.813 2.333 -33.854 1.00 61.88 245 GLY A O 1
ATOM 1822 N N . ARG A 1 246 ? 37.240 1.957 -31.728 1.00 79.88 246 ARG A N 1
ATOM 1823 C CA . ARG A 1 246 ? 36.331 0.850 -32.036 1.00 79.88 246 ARG A CA 1
ATOM 1824 C C . ARG A 1 246 ? 35.043 1.356 -32.675 1.00 79.88 246 ARG A C 1
ATOM 1826 O O . ARG A 1 246 ? 34.209 1.992 -32.031 1.00 79.88 246 ARG A O 1
ATOM 1833 N N . VAL A 1 247 ? 34.910 1.060 -33.960 1.00 87.75 247 VAL A N 1
ATOM 1834 C CA . VAL A 1 247 ? 33.711 1.310 -34.753 1.00 87.75 247 VAL A CA 1
ATOM 1835 C C . VAL A 1 247 ? 32.759 0.125 -34.599 1.00 87.75 247 VAL A C 1
ATOM 1837 O O . VAL A 1 247 ? 33.188 -1.027 -34.653 1.00 87.75 247 VAL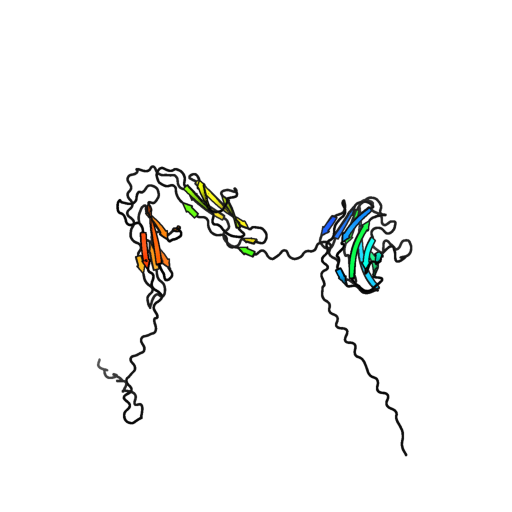 A O 1
ATOM 1840 N N . ALA A 1 248 ? 31.483 0.411 -34.365 1.00 91.81 248 ALA A N 1
ATOM 1841 C CA . ALA A 1 248 ? 30.398 -0.556 -34.358 1.00 91.81 248 ALA A CA 1
ATOM 1842 C C . ALA A 1 248 ? 29.500 -0.319 -35.573 1.00 91.81 248 ALA A C 1
ATOM 1844 O O . ALA A 1 248 ? 29.101 0.813 -35.840 1.00 91.81 248 ALA A O 1
ATOM 1845 N N . THR A 1 249 ? 29.150 -1.384 -36.280 1.00 96.06 249 THR A N 1
ATOM 1846 C CA . THR A 1 249 ? 28.205 -1.324 -37.397 1.00 96.06 249 THR A CA 1
ATOM 1847 C C . THR A 1 249 ? 26.934 -2.043 -36.959 1.00 96.06 249 THR A C 1
ATOM 1849 O O . THR A 1 249 ? 26.991 -3.249 -36.706 1.00 96.06 249 THR A O 1
ATOM 1852 N N . PRO A 1 250 ? 25.809 -1.328 -36.790 1.00 97.38 250 PRO A N 1
ATOM 1853 C CA . PRO A 1 250 ? 24.512 -1.948 -36.581 1.00 97.38 250 PRO A CA 1
ATOM 1854 C C . PRO A 1 250 ? 24.177 -2.906 -37.717 1.00 97.38 250 PRO A C 1
ATOM 1856 O O . PRO A 1 250 ? 24.508 -2.659 -38.874 1.00 97.38 250 PRO A O 1
ATOM 1859 N N . VAL A 1 251 ? 23.541 -4.008 -37.352 1.00 97.69 251 VAL A N 1
ATOM 1860 C CA . VAL A 1 251 ? 23.023 -5.011 -38.275 1.00 97.69 251 VAL A CA 1
ATOM 1861 C C . VAL A 1 251 ? 21.507 -4.894 -38.221 1.00 97.69 251 VAL A C 1
ATOM 1863 O O . VAL A 1 251 ? 20.934 -4.761 -37.140 1.00 97.69 251 VAL A O 1
ATOM 1866 N N . GLU A 1 252 ? 20.867 -4.901 -39.381 1.00 97.88 252 GLU A N 1
ATOM 1867 C CA . GLU A 1 252 ? 19.419 -4.764 -39.486 1.00 97.88 252 GLU A CA 1
ATOM 1868 C C . GLU A 1 252 ? 18.684 -5.913 -38.763 1.00 97.88 252 GLU A C 1
ATOM 1870 O O . GLU A 1 252 ? 19.030 -7.082 -38.962 1.00 97.88 252 GLU A O 1
ATOM 1875 N N . PRO A 1 253 ? 17.698 -5.607 -37.898 1.00 98.12 253 PRO A N 1
ATOM 1876 C CA . PRO A 1 253 ? 16.760 -6.594 -37.375 1.00 98.12 253 PRO A CA 1
ATOM 1877 C C . PRO A 1 253 ? 15.926 -7.231 -38.485 1.00 98.12 253 PRO A C 1
ATOM 1879 O O . PRO A 1 253 ? 15.579 -6.570 -39.457 1.00 98.12 253 PRO A O 1
ATOM 1882 N N . THR A 1 254 ? 15.533 -8.491 -38.310 1.00 98.12 254 THR A N 1
ATOM 1883 C CA . THR A 1 254 ? 14.631 -9.167 -39.254 1.00 98.12 254 THR A CA 1
ATOM 1884 C C . THR A 1 254 ? 13.253 -9.347 -38.634 1.00 98.12 254 THR A C 1
ATOM 1886 O O . THR A 1 254 ? 13.145 -9.769 -37.479 1.00 98.12 254 THR A O 1
ATOM 1889 N N . LEU A 1 255 ? 12.205 -9.055 -39.404 1.00 97.94 255 LEU A N 1
ATOM 1890 C CA . LEU A 1 255 ? 10.813 -9.251 -39.011 1.00 97.94 255 LEU A CA 1
ATOM 1891 C C . LEU A 1 255 ? 10.183 -10.362 -39.858 1.00 97.94 255 LEU A C 1
ATOM 1893 O O . LEU A 1 255 ? 10.022 -10.205 -41.067 1.00 97.94 255 LEU A O 1
ATOM 1897 N N . ASP A 1 256 ? 9.780 -11.445 -39.202 1.00 97.44 256 ASP A N 1
ATOM 1898 C CA . ASP A 1 256 ? 8.965 -12.505 -39.784 1.00 97.44 256 ASP A CA 1
ATOM 1899 C C . ASP A 1 256 ? 7.483 -12.152 -39.575 1.00 97.44 256 ASP A C 1
ATOM 1901 O O . ASP A 1 256 ? 7.030 -11.950 -38.444 1.00 97.44 256 ASP A O 1
ATOM 1905 N N . GLN A 1 257 ? 6.732 -12.038 -40.672 1.00 97.19 257 GLN A N 1
ATOM 1906 C CA . GLN A 1 257 ? 5.302 -11.712 -40.650 1.00 97.19 257 GLN A CA 1
ATOM 1907 C C . GLN A 1 257 ? 4.464 -12.919 -40.205 1.00 97.19 257 GLN A C 1
ATOM 1909 O O . GLN A 1 257 ? 4.875 -14.061 -40.435 1.00 97.19 257 GLN A O 1
ATOM 1914 N N . PRO A 1 258 ? 3.273 -12.700 -39.616 1.00 95.25 258 PRO A N 1
ATOM 1915 C CA . PRO A 1 258 ? 2.397 -13.805 -39.272 1.00 95.25 258 PRO A CA 1
ATOM 1916 C C . PRO A 1 258 ? 1.947 -14.519 -40.553 1.00 95.25 258 PRO A C 1
ATOM 1918 O O . PRO A 1 258 ? 1.604 -13.901 -41.561 1.00 95.25 258 PRO A O 1
ATOM 1921 N N . THR A 1 259 ? 1.927 -15.843 -40.508 1.00 93.88 259 THR A N 1
ATOM 1922 C CA . THR A 1 259 ? 1.492 -16.723 -41.592 1.00 93.88 259 THR A CA 1
ATOM 1923 C C . THR A 1 259 ? 0.295 -17.565 -41.154 1.00 93.88 259 THR A C 1
ATOM 1925 O O . THR A 1 259 ? -0.217 -17.474 -40.034 1.00 93.88 259 THR A O 1
ATOM 1928 N N . CYS A 1 260 ? -0.188 -18.430 -42.045 1.00 89.50 260 CYS A N 1
ATOM 1929 C CA . CYS A 1 260 ? -1.226 -19.373 -41.661 1.00 89.50 260 CYS A CA 1
ATOM 1930 C C . CYS A 1 260 ? -0.747 -20.485 -40.731 1.00 89.50 260 CYS A C 1
ATOM 1932 O O . CYS A 1 260 ? -1.553 -20.932 -39.912 1.00 89.50 260 CYS A O 1
ATOM 1934 N N . ALA A 1 261 ? 0.522 -20.877 -40.819 1.00 89.75 261 ALA A N 1
ATOM 1935 C CA . ALA A 1 261 ? 1.122 -21.865 -39.931 1.00 89.75 261 ALA A CA 1
ATOM 1936 C C . ALA A 1 261 ? 1.535 -21.243 -38.588 1.00 89.75 261 ALA A C 1
ATOM 1938 O O . ALA A 1 261 ? 1.297 -21.838 -37.542 1.00 89.75 261 ALA A O 1
ATOM 1939 N N . ASP A 1 262 ? 2.080 -20.025 -38.619 1.00 87.19 262 ASP A N 1
ATOM 1940 C CA . ASP A 1 262 ? 2.499 -19.283 -37.431 1.00 87.19 262 ASP A CA 1
ATOM 1941 C C . ASP A 1 262 ? 1.689 -17.994 -37.291 1.00 87.19 262 ASP A C 1
ATOM 1943 O O . ASP A 1 262 ? 1.836 -17.057 -38.069 1.00 87.19 262 ASP A O 1
ATOM 1947 N N . LYS A 1 263 ? 0.791 -17.951 -36.307 1.00 89.62 263 LYS A N 1
ATOM 1948 C CA . LYS A 1 263 ? -0.184 -16.863 -36.165 1.00 89.62 263 LYS A CA 1
ATOM 1949 C C . LYS A 1 263 ? 0.384 -15.587 -35.545 1.00 89.62 263 LYS A C 1
ATOM 1951 O O . LYS A 1 263 ? -0.396 -14.657 -35.337 1.00 89.62 263 LYS A O 1
ATOM 1956 N N . VAL A 1 264 ? 1.670 -15.552 -35.208 1.00 93.19 264 VAL A N 1
ATOM 1957 C CA . VAL A 1 264 ? 2.309 -14.399 -34.573 1.00 93.19 264 VAL A CA 1
ATOM 1958 C C . VAL A 1 264 ? 3.496 -13.904 -35.391 1.00 93.19 264 VAL A C 1
ATOM 1960 O O . VAL A 1 264 ? 4.173 -14.680 -36.056 1.00 93.19 264 VAL A O 1
ATOM 1963 N N . ALA A 1 265 ? 3.746 -12.597 -35.342 1.00 96.06 265 ALA A N 1
ATOM 1964 C CA . ALA A 1 265 ? 4.952 -12.019 -35.917 1.00 96.06 265 ALA A CA 1
ATOM 1965 C C . ALA A 1 265 ? 6.147 -12.206 -34.975 1.00 96.06 265 ALA A C 1
ATOM 1967 O O . ALA A 1 265 ? 6.001 -12.156 -33.747 1.00 96.06 265 ALA A O 1
ATOM 1968 N N . SER A 1 266 ? 7.341 -12.359 -35.548 1.00 96.50 266 SER A N 1
ATOM 1969 C CA . SER A 1 266 ? 8.589 -12.508 -34.798 1.00 96.50 266 SER A CA 1
ATOM 1970 C C . SER A 1 266 ? 9.627 -11.477 -35.227 1.00 96.50 266 SER A C 1
ATOM 1972 O O . SER A 1 266 ? 9.986 -11.388 -36.395 1.00 96.50 266 SER A O 1
ATOM 1974 N N . LEU A 1 267 ? 10.155 -10.723 -34.265 1.00 97.50 267 LEU A N 1
ATOM 1975 C CA . LEU A 1 267 ? 11.284 -9.819 -34.445 1.00 97.50 267 LEU A CA 1
ATOM 1976 C C . LEU A 1 267 ? 12.567 -10.485 -33.939 1.00 97.50 267 LEU A C 1
ATOM 1978 O O . LEU A 1 267 ? 12.689 -10.754 -32.743 1.00 97.50 267 LEU A O 1
ATOM 1982 N N . ALA A 1 268 ? 13.546 -10.702 -34.815 1.00 97.75 268 ALA A N 1
ATOM 1983 C CA . ALA A 1 268 ? 14.863 -11.210 -34.440 1.00 97.75 268 ALA A CA 1
ATOM 1984 C C . ALA A 1 268 ? 15.899 -10.082 -34.378 1.00 97.75 268 ALA A C 1
ATOM 1986 O O . ALA A 1 268 ? 16.051 -9.293 -35.313 1.00 97.75 268 ALA A O 1
ATOM 1987 N N . ILE A 1 269 ? 16.647 -10.031 -33.275 1.00 98.06 269 ILE A N 1
ATOM 1988 C CA . ILE A 1 269 ? 17.662 -9.004 -33.036 1.00 98.06 269 ILE A CA 1
ATOM 1989 C C . ILE A 1 269 ? 19.050 -9.597 -33.277 1.00 98.06 269 ILE A C 1
ATOM 1991 O O . ILE A 1 269 ? 19.441 -10.531 -32.573 1.00 98.06 269 ILE A O 1
ATOM 1995 N N . PRO A 1 270 ? 19.835 -9.081 -34.234 1.00 97.31 270 PRO A N 1
ATOM 1996 C CA . PRO A 1 270 ? 21.129 -9.656 -34.570 1.00 97.31 270 PRO A CA 1
ATOM 1997 C C . PRO A 1 270 ? 22.182 -9.374 -33.495 1.00 97.31 270 PRO A C 1
ATOM 1999 O O . PRO A 1 270 ? 22.113 -8.403 -32.734 1.00 97.31 270 PRO A O 1
ATOM 2002 N N . LYS A 1 271 ? 23.221 -10.215 -33.466 1.00 95.25 271 LYS A N 1
ATOM 2003 C CA . LYS A 1 271 ? 24.434 -9.939 -32.691 1.00 95.25 271 LYS A CA 1
ATOM 2004 C C . LYS A 1 271 ? 25.293 -8.929 -33.448 1.00 95.25 271 LYS A C 1
ATOM 2006 O O . LYS A 1 271 ? 25.829 -9.240 -34.504 1.00 95.25 271 LYS A O 1
ATOM 2011 N N . ALA A 1 272 ? 25.457 -7.741 -32.882 1.00 95.50 272 ALA A N 1
ATOM 2012 C CA . ALA A 1 272 ? 26.307 -6.683 -33.407 1.00 95.50 272 ALA A CA 1
ATOM 2013 C C . ALA A 1 272 ? 27.207 -6.148 -32.287 1.00 95.50 272 ALA A C 1
ATOM 2015 O O . ALA A 1 272 ? 26.758 -5.567 -31.289 1.00 95.50 272 ALA A O 1
ATOM 2016 N N . ARG A 1 273 ? 28.517 -6.378 -32.438 1.00 91.81 273 ARG A N 1
ATOM 2017 C CA . ARG A 1 273 ? 29.507 -5.976 -31.439 1.00 91.81 273 ARG A CA 1
ATOM 2018 C C . ARG A 1 273 ? 29.479 -4.462 -31.283 1.00 91.81 273 ARG A C 1
ATOM 2020 O O . ARG A 1 273 ? 29.708 -3.727 -32.235 1.00 91.81 273 ARG A O 1
ATOM 2027 N N . GLY A 1 274 ? 29.278 -4.014 -30.050 1.00 89.38 274 GLY A N 1
ATOM 2028 C CA . GLY A 1 274 ? 29.315 -2.592 -29.753 1.00 89.38 274 GLY A CA 1
ATOM 2029 C C . GLY A 1 274 ? 28.050 -1.833 -30.145 1.00 89.38 274 GLY A C 1
ATOM 2030 O O . GLY A 1 274 ? 28.105 -0.614 -30.236 1.00 89.38 274 GLY A O 1
ATOM 2031 N N . VAL A 1 275 ? 26.931 -2.527 -30.360 1.00 93.94 275 VAL A N 1
ATOM 2032 C CA . VAL A 1 275 ? 25.619 -1.929 -30.647 1.00 93.94 275 VAL A CA 1
ATOM 2033 C C . VAL A 1 275 ? 24.651 -2.270 -29.515 1.00 93.94 275 VAL A C 1
ATOM 2035 O O . VAL A 1 275 ? 24.781 -3.307 -28.874 1.00 93.94 275 VAL A O 1
ATOM 2038 N N . ILE A 1 276 ? 23.700 -1.395 -29.225 1.00 94.38 276 ILE A N 1
ATOM 2039 C CA . ILE A 1 276 ? 22.583 -1.628 -28.308 1.00 94.38 276 ILE A CA 1
ATOM 2040 C C . ILE A 1 276 ? 21.301 -1.402 -29.104 1.00 94.38 276 ILE A C 1
ATOM 2042 O O . ILE A 1 276 ? 21.181 -0.355 -29.731 1.00 94.38 276 ILE A O 1
ATOM 2046 N N . TYR A 1 277 ? 20.366 -2.355 -29.070 1.00 95.50 277 TYR A N 1
ATOM 2047 C CA . TYR A 1 277 ? 19.065 -2.224 -29.730 1.00 95.50 277 TYR A CA 1
ATOM 2048 C C . TYR A 1 277 ? 17.972 -1.897 -28.714 1.00 95.50 277 TYR A C 1
ATOM 2050 O O . TYR A 1 277 ? 17.963 -2.445 -27.607 1.00 95.50 277 TYR A O 1
ATOM 2058 N N . ARG A 1 278 ? 17.044 -1.018 -29.093 1.00 94.50 278 ARG A N 1
ATOM 2059 C CA . ARG A 1 278 ? 15.864 -0.659 -28.299 1.00 94.50 278 ARG A CA 1
ATOM 2060 C C . ARG A 1 278 ? 14.615 -0.619 -29.172 1.00 94.50 278 ARG A C 1
ATOM 2062 O O . ARG A 1 278 ? 14.723 -0.347 -30.363 1.00 94.50 278 ARG A O 1
ATOM 2069 N N . THR A 1 279 ? 13.441 -0.846 -28.591 1.00 92.50 279 THR A N 1
ATOM 2070 C CA . THR A 1 279 ? 12.154 -0.487 -29.214 1.00 92.50 279 THR A CA 1
ATOM 2071 C C . THR A 1 279 ? 11.583 0.759 -28.564 1.00 92.50 279 THR A C 1
ATOM 2073 O O . THR A 1 279 ? 11.899 1.041 -27.412 1.00 92.50 279 THR A O 1
ATOM 2076 N N . ALA A 1 280 ? 10.693 1.486 -29.237 1.00 78.50 280 ALA A N 1
ATOM 2077 C CA . ALA A 1 280 ? 9.921 2.546 -28.584 1.00 78.50 280 ALA A CA 1
ATOM 2078 C C . ALA A 1 280 ? 8.981 1.965 -27.492 1.00 78.50 280 ALA A C 1
ATOM 2080 O O . ALA A 1 280 ? 8.389 0.908 -27.720 1.00 78.50 280 ALA A O 1
ATOM 2081 N N . PRO A 1 281 ? 8.807 2.618 -26.322 1.00 67.50 281 PRO A N 1
ATOM 2082 C CA . PRO A 1 281 ? 9.442 3.859 -25.866 1.00 67.50 281 PRO A CA 1
ATOM 2083 C C . PRO A 1 281 ? 10.706 3.611 -25.001 1.00 67.50 281 PRO A C 1
ATOM 2085 O O . PRO A 1 281 ? 10.734 3.991 -23.840 1.00 67.50 281 PRO A O 1
ATOM 2088 N N . ASP A 1 282 ? 11.743 2.977 -25.555 1.00 74.50 282 ASP A N 1
ATOM 2089 C CA . ASP A 1 282 ? 13.076 2.673 -24.982 1.00 74.50 282 ASP A CA 1
ATOM 2090 C C . ASP A 1 282 ? 13.280 1.298 -24.315 1.00 74.50 282 ASP A C 1
ATOM 2092 O O . ASP A 1 282 ? 14.242 1.109 -23.556 1.00 74.50 282 ASP A O 1
ATOM 2096 N N . ALA A 1 283 ? 12.443 0.301 -24.617 1.00 85.94 283 ALA A N 1
ATOM 2097 C CA . ALA A 1 283 ? 12.649 -1.054 -24.104 1.00 85.94 283 ALA A CA 1
ATOM 2098 C C . ALA A 1 283 ? 13.926 -1.676 -24.698 1.00 85.94 283 ALA A C 1
ATOM 2100 O O . ALA A 1 283 ? 14.105 -1.708 -25.913 1.00 85.94 283 ALA A O 1
ATOM 2101 N N . LEU A 1 284 ? 14.826 -2.160 -23.837 1.00 89.81 284 LEU A N 1
ATOM 2102 C CA . LEU A 1 284 ? 16.087 -2.781 -24.246 1.00 89.81 284 LEU A CA 1
ATOM 2103 C C . LEU A 1 284 ? 15.834 -4.156 -24.873 1.00 89.81 284 LEU A C 1
ATOM 2105 O O . LEU A 1 284 ? 15.167 -4.994 -24.268 1.00 89.81 284 LEU A O 1
ATOM 2109 N N . LEU A 1 285 ? 16.431 -4.395 -26.037 1.00 91.69 285 LEU A N 1
ATOM 2110 C CA . LEU A 1 285 ? 16.382 -5.675 -26.725 1.00 91.69 285 LEU A CA 1
ATOM 2111 C C . LEU A 1 285 ? 17.704 -6.431 -26.561 1.00 91.69 285 LEU A C 1
ATOM 2113 O O . LEU A 1 285 ? 18.792 -5.899 -26.801 1.00 91.69 285 LEU A O 1
ATOM 2117 N N . GLU A 1 286 ? 17.613 -7.692 -26.161 1.00 91.06 286 GLU A N 1
ATOM 2118 C CA . GLU A 1 286 ? 18.750 -8.596 -26.063 1.00 91.06 286 GLU A CA 1
ATOM 2119 C C . GLU A 1 286 ? 19.157 -9.092 -27.454 1.00 91.06 286 GLU A C 1
ATOM 2121 O O . GLU A 1 286 ? 18.339 -9.511 -28.271 1.00 91.06 286 GLU A O 1
ATOM 2126 N N . GLN A 1 287 ? 20.457 -9.051 -27.736 1.00 95.25 287 GLN A N 1
ATOM 2127 C CA . GLN A 1 287 ? 20.991 -9.497 -29.018 1.00 95.25 287 GLN A CA 1
ATOM 2128 C C . GLN A 1 287 ? 20.988 -11.021 -29.149 1.00 95.25 287 GLN A C 1
ATOM 2130 O O . GLN A 1 287 ? 21.332 -11.745 -28.215 1.00 95.25 287 GLN A O 1
ATOM 2135 N N . GLY A 1 288 ? 20.708 -11.502 -30.357 1.00 93.81 288 GLY A N 1
ATOM 2136 C CA . GLY A 1 288 ? 20.565 -12.920 -30.675 1.00 93.81 288 GLY A CA 1
ATOM 2137 C C . GLY A 1 288 ? 19.240 -13.526 -30.212 1.00 93.81 288 GLY A C 1
ATOM 2138 O O . GLY A 1 288 ? 19.101 -14.742 -30.295 1.00 93.81 288 GLY A O 1
ATOM 2139 N N . GLN A 1 289 ? 18.305 -12.711 -29.713 1.00 96.38 289 GLN A N 1
ATOM 2140 C CA . GLN A 1 289 ? 16.983 -13.151 -29.275 1.00 96.38 289 GLN A CA 1
ATOM 2141 C C . GLN A 1 289 ? 15.907 -12.871 -30.323 1.00 96.38 289 GLN A C 1
ATOM 2143 O O . GLN A 1 289 ? 16.060 -12.008 -31.193 1.00 96.38 289 GLN A O 1
ATOM 2148 N N . ARG A 1 290 ? 14.806 -13.617 -30.199 1.00 96.75 290 ARG A N 1
ATOM 2149 C CA . ARG A 1 290 ? 13.559 -13.425 -30.942 1.00 96.75 290 ARG A CA 1
ATOM 2150 C C . ARG A 1 290 ? 12.451 -12.974 -29.996 1.00 96.75 290 ARG A C 1
ATOM 2152 O O . ARG A 1 290 ? 12.318 -13.508 -28.898 1.00 96.75 290 ARG A O 1
ATOM 2159 N N . TYR A 1 291 ? 11.651 -12.021 -30.450 1.00 94.69 291 TYR A N 1
ATOM 2160 C CA . TYR A 1 291 ? 10.545 -11.423 -29.712 1.00 94.69 291 TYR A CA 1
ATOM 2161 C C . TYR A 1 291 ? 9.250 -11.601 -30.492 1.00 94.69 291 TYR A C 1
ATOM 2163 O O . TYR A 1 291 ? 9.226 -11.362 -31.696 1.00 94.69 291 TYR A O 1
ATOM 2171 N N . THR A 1 292 ? 8.173 -11.987 -29.817 1.00 95.44 292 THR A N 1
ATOM 2172 C CA . THR A 1 292 ? 6.830 -11.893 -30.396 1.00 95.44 292 THR A CA 1
ATOM 2173 C C . THR A 1 292 ? 6.396 -10.433 -30.388 1.00 95.44 292 THR A C 1
ATOM 2175 O O . THR A 1 292 ? 6.562 -9.752 -29.374 1.00 95.44 292 THR A O 1
ATOM 2178 N N . VAL A 1 293 ? 5.858 -9.955 -31.507 1.00 94.88 293 VAL A N 1
ATOM 2179 C CA . VAL A 1 293 ? 5.376 -8.577 -31.652 1.00 94.88 293 VAL A CA 1
ATOM 2180 C C . VAL A 1 293 ? 3.944 -8.566 -32.177 1.00 94.88 293 VAL A C 1
ATOM 2182 O O . VAL A 1 293 ? 3.551 -9.436 -32.953 1.00 94.88 293 VAL A O 1
ATOM 2185 N N . ASP A 1 294 ? 3.166 -7.585 -31.731 1.00 93.56 294 ASP A N 1
ATOM 2186 C CA . ASP A 1 294 ? 1.788 -7.392 -32.180 1.00 93.56 294 ASP A CA 1
ATOM 2187 C C . ASP A 1 294 ? 1.739 -6.663 -33.533 1.00 93.56 294 ASP A C 1
ATOM 2189 O O . ASP A 1 294 ? 2.705 -6.013 -33.945 1.00 93.56 294 ASP A O 1
ATOM 2193 N N . ALA A 1 295 ? 0.594 -6.756 -34.216 1.00 94.25 295 ALA A N 1
ATOM 2194 C CA . ALA A 1 295 ? 0.331 -6.006 -35.443 1.00 94.25 295 ALA A CA 1
ATOM 2195 C C . ALA A 1 295 ? 0.459 -4.488 -35.212 1.00 94.25 295 ALA A C 1
ATOM 2197 O O . ALA A 1 295 ? 0.117 -3.978 -34.142 1.00 94.25 295 ALA A O 1
ATOM 2198 N N . GLY A 1 296 ? 0.932 -3.753 -36.220 1.00 94.62 296 GLY A N 1
ATOM 2199 C CA . GLY A 1 296 ? 1.179 -2.312 -36.123 1.00 94.62 296 GLY A CA 1
ATOM 2200 C C . GLY A 1 296 ? 2.576 -1.915 -36.590 1.00 94.62 296 GLY A C 1
ATOM 2201 O O . GLY A 1 296 ? 3.137 -2.537 -37.482 1.00 94.62 296 GLY A O 1
ATOM 2202 N N . LEU A 1 297 ? 3.148 -0.849 -36.027 1.00 95.50 297 LEU A N 1
ATOM 2203 C CA . LEU A 1 297 ? 4.487 -0.378 -36.390 1.00 95.50 297 LEU A CA 1
ATOM 2204 C C . LEU A 1 297 ? 5.482 -0.670 -35.269 1.00 95.50 297 LEU A C 1
ATOM 2206 O O . LEU A 1 297 ? 5.385 -0.098 -34.183 1.00 95.50 297 LEU A O 1
ATOM 2210 N N . VAL A 1 298 ? 6.489 -1.489 -35.562 1.00 95.75 298 VAL A N 1
ATOM 2211 C CA . VAL A 1 298 ? 7.628 -1.699 -34.668 1.00 95.75 298 VAL A CA 1
ATOM 2212 C C . VAL A 1 298 ? 8.770 -0.789 -35.104 1.00 95.75 298 VAL A C 1
ATOM 2214 O O . VAL A 1 298 ? 9.228 -0.846 -36.244 1.00 95.75 298 VAL A O 1
ATOM 2217 N N . VAL A 1 299 ? 9.245 0.055 -34.187 1.00 96.25 299 VAL A N 1
ATOM 2218 C CA . VAL A 1 299 ? 10.431 0.894 -34.397 1.00 96.25 299 VAL A CA 1
ATOM 2219 C C . VAL A 1 299 ? 11.565 0.341 -33.552 1.00 96.25 299 VAL A C 1
ATOM 2221 O O . VAL A 1 299 ? 11.452 0.322 -32.325 1.00 96.25 299 VAL A O 1
ATOM 2224 N N . VAL A 1 300 ? 12.643 -0.094 -34.203 1.00 97.00 300 VAL A N 1
ATOM 2225 C CA . VAL A 1 300 ? 13.885 -0.499 -33.537 1.00 97.00 300 VAL A CA 1
ATOM 2226 C C . VAL A 1 300 ? 14.938 0.567 -33.772 1.00 97.00 300 VAL A C 1
ATOM 2228 O O . VAL A 1 300 ? 15.184 0.950 -34.913 1.00 97.00 300 VAL A O 1
ATOM 2231 N N . THR A 1 301 ? 15.585 1.019 -32.705 1.00 96.25 301 THR A N 1
ATOM 2232 C CA . THR A 1 301 ? 16.723 1.934 -32.772 1.00 96.25 301 THR A CA 1
ATOM 2233 C C . THR A 1 301 ? 18.008 1.230 -32.354 1.00 96.25 301 THR A C 1
ATOM 2235 O O . THR A 1 301 ? 18.002 0.351 -31.490 1.00 96.25 301 THR A O 1
ATOM 2238 N N . ALA A 1 302 ? 19.120 1.604 -32.984 1.00 96.06 302 ALA A N 1
ATOM 2239 C CA . ALA A 1 302 ? 20.463 1.166 -32.642 1.00 96.06 302 ALA A CA 1
ATOM 2240 C C . ALA A 1 302 ? 21.295 2.334 -32.113 1.00 96.06 302 ALA A C 1
ATOM 2242 O O . ALA A 1 302 ? 21.427 3.384 -32.743 1.00 96.06 302 ALA A O 1
ATOM 2243 N N . GLU A 1 303 ? 21.938 2.105 -30.977 1.00 92.06 303 GLU A N 1
ATOM 2244 C CA . GLU A 1 303 ? 22.873 3.032 -30.353 1.00 92.06 303 GLU A CA 1
ATOM 2245 C C . GLU A 1 303 ? 24.251 2.381 -30.230 1.00 92.06 303 GLU A C 1
ATOM 2247 O O . GLU A 1 303 ? 24.378 1.160 -30.119 1.00 92.06 303 GLU A O 1
ATOM 2252 N N . ALA A 1 304 ? 25.314 3.189 -30.226 1.00 89.44 304 ALA A N 1
ATOM 2253 C CA . ALA A 1 304 ? 26.636 2.669 -29.904 1.00 89.44 304 ALA A CA 1
ATOM 2254 C C . ALA A 1 304 ? 26.657 2.202 -28.447 1.00 89.44 304 ALA A C 1
ATOM 2256 O O . ALA A 1 304 ? 26.381 2.969 -27.522 1.00 89.44 304 ALA A O 1
ATOM 2257 N N . ALA A 1 305 ? 27.051 0.950 -28.237 1.00 85.50 305 ALA A N 1
ATOM 2258 C CA . ALA A 1 305 ? 27.408 0.488 -26.918 1.00 85.50 305 ALA A CA 1
ATOM 2259 C C . ALA A 1 305 ? 28.609 1.273 -26.399 1.00 85.50 305 ALA A C 1
ATOM 2261 O O . ALA A 1 305 ? 29.434 1.831 -27.124 1.00 85.50 305 ALA A O 1
ATOM 2262 N N . HIS A 1 306 ? 28.728 1.252 -25.087 1.00 75.62 306 HIS A N 1
ATOM 2263 C CA . HIS A 1 306 ? 29.778 1.937 -24.381 1.00 75.62 306 HIS A CA 1
ATOM 2264 C C . HIS A 1 306 ? 31.199 1.619 -24.904 1.00 75.62 306 HIS A C 1
ATOM 2266 O O . HIS A 1 306 ? 31.598 0.455 -24.992 1.00 75.62 306 HIS A O 1
ATOM 2272 N N . GLY A 1 307 ? 31.968 2.670 -25.218 1.00 72.94 307 GLY A N 1
ATOM 2273 C CA . GLY A 1 307 ? 33.326 2.580 -25.772 1.00 72.94 307 GLY A CA 1
ATOM 2274 C C . GLY A 1 307 ? 33.401 2.389 -27.291 1.00 72.94 307 GLY A C 1
ATOM 2275 O O . GLY A 1 307 ? 34.510 2.323 -27.825 1.00 72.94 307 GLY A O 1
ATOM 2276 N N . PHE A 1 308 ? 32.254 2.325 -27.972 1.00 83.50 308 PHE A N 1
ATOM 2277 C CA . PHE A 1 308 ? 32.151 2.302 -29.426 1.00 83.50 308 PHE A CA 1
ATOM 2278 C C . PHE A 1 308 ? 31.627 3.636 -29.955 1.00 83.50 308 PHE A C 1
ATOM 2280 O O . PHE A 1 308 ? 30.966 4.397 -29.247 1.00 83.50 308 PHE A O 1
ATOM 2287 N N . LYS A 1 309 ? 31.902 3.893 -31.230 1.00 87.19 309 LYS A N 1
ATOM 2288 C CA . LYS A 1 309 ? 31.134 4.828 -32.055 1.00 87.19 309 LYS A CA 1
ATOM 2289 C C . LYS A 1 309 ? 30.422 4.028 -33.137 1.00 87.19 309 LYS A C 1
ATOM 2291 O O . LYS A 1 309 ? 30.999 3.061 -33.632 1.00 87.19 309 LYS A O 1
ATOM 2296 N N . LEU A 1 310 ? 29.199 4.409 -33.505 1.00 90.12 310 LEU A N 1
ATOM 2297 C CA . LEU A 1 310 ? 28.598 3.828 -34.704 1.00 90.12 310 LEU A CA 1
ATOM 2298 C C . LEU A 1 310 ? 29.425 4.250 -35.924 1.00 90.12 310 LEU A C 1
ATOM 2300 O O . LEU A 1 310 ? 29.974 5.356 -35.931 1.00 90.12 310 LEU A O 1
ATOM 2304 N N . ALA A 1 311 ? 29.538 3.370 -36.918 1.00 91.62 311 ALA A N 1
ATOM 2305 C CA . ALA A 1 311 ? 30.152 3.709 -38.194 1.00 91.62 311 ALA A CA 1
ATOM 2306 C C . ALA A 1 311 ? 29.482 4.960 -38.776 1.00 91.62 311 ALA A C 1
ATOM 2308 O O . ALA A 1 311 ? 28.282 5.194 -38.594 1.00 91.62 311 ALA A O 1
ATOM 2309 N N . GLU A 1 312 ? 30.277 5.803 -39.424 1.00 91.31 312 GLU A N 1
ATOM 2310 C CA . GLU A 1 312 ? 29.749 6.976 -40.108 1.00 91.31 312 GLU A CA 1
ATOM 2311 C C . GLU A 1 312 ? 28.758 6.529 -41.191 1.00 91.31 312 GLU A C 1
ATOM 2313 O O . GLU A 1 312 ? 28.994 5.538 -41.876 1.00 91.31 312 GLU A O 1
ATOM 2318 N N . GLY A 1 313 ? 27.602 7.192 -41.270 1.00 93.94 313 GLY A N 1
ATOM 2319 C CA . GLY A 1 313 ? 26.516 6.800 -42.176 1.00 93.94 313 GLY A CA 1
ATOM 2320 C C . GLY A 1 313 ? 25.749 5.524 -41.795 1.00 93.94 313 GLY A C 1
ATOM 2321 O O . GLY A 1 313 ? 24.817 5.161 -42.504 1.00 93.94 313 GLY A O 1
ATOM 2322 N N . ALA A 1 314 ? 26.081 4.847 -40.688 1.00 95.62 314 ALA A N 1
ATOM 2323 C CA . ALA A 1 314 ? 25.353 3.651 -40.268 1.00 95.62 314 ALA A CA 1
ATOM 2324 C C . ALA A 1 314 ? 23.862 3.930 -40.024 1.00 95.62 314 ALA A C 1
ATOM 2326 O O . ALA A 1 314 ? 23.519 4.888 -39.324 1.00 95.62 314 ALA A O 1
ATOM 2327 N N . GLN A 1 315 ? 23.000 3.036 -40.517 1.00 96.62 315 GLN A N 1
ATOM 2328 C CA . GLN A 1 315 ? 21.572 3.040 -40.209 1.00 96.62 315 GLN A CA 1
ATOM 2329 C C . GLN A 1 315 ? 21.347 2.800 -38.711 1.00 96.62 315 GLN A C 1
ATOM 2331 O O . GLN A 1 315 ? 21.976 1.935 -38.099 1.00 96.62 315 GLN A O 1
ATOM 2336 N N . ARG A 1 316 ? 20.466 3.609 -38.111 1.00 95.81 316 ARG A N 1
ATOM 2337 C CA . ARG A 1 316 ? 20.210 3.618 -36.659 1.00 95.81 316 ARG A CA 1
ATOM 2338 C C . ARG A 1 316 ? 18.760 3.375 -36.292 1.00 95.81 316 ARG A C 1
ATOM 2340 O O . ARG A 1 316 ? 18.463 3.266 -35.112 1.00 95.81 316 ARG A O 1
ATOM 2347 N N . GLU A 1 317 ? 17.870 3.345 -37.272 1.00 96.75 317 GLU A N 1
ATOM 2348 C CA . GLU A 1 317 ? 16.441 3.174 -37.059 1.00 96.75 317 GLU A CA 1
ATOM 2349 C C . GLU A 1 317 ? 15.877 2.281 -38.163 1.00 96.75 317 GLU A C 1
ATOM 2351 O O . GLU A 1 317 ? 16.185 2.463 -39.346 1.00 96.75 317 GLU A O 1
ATOM 2356 N N . TRP A 1 318 ? 15.045 1.326 -37.757 1.00 97.88 318 TRP A N 1
ATOM 2357 C CA . TRP A 1 318 ? 14.257 0.474 -38.638 1.00 97.88 318 TRP A CA 1
ATOM 2358 C C . TRP A 1 318 ? 12.797 0.585 -38.242 1.00 97.88 318 TRP A C 1
ATOM 2360 O O . TRP A 1 318 ? 12.436 0.398 -37.078 1.00 97.88 318 TRP A O 1
ATOM 2370 N N . ARG A 1 319 ? 11.963 0.895 -39.230 1.00 97.31 319 ARG A N 1
ATOM 2371 C CA . ARG A 1 319 ? 10.513 1.006 -39.103 1.00 97.31 319 ARG A CA 1
ATOM 2372 C C . ARG A 1 319 ? 9.896 -0.175 -39.827 1.00 97.31 319 ARG A C 1
ATOM 2374 O O . ARG A 1 319 ? 9.883 -0.204 -41.052 1.00 97.31 319 ARG A O 1
ATOM 2381 N N . MET A 1 320 ? 9.434 -1.151 -39.062 1.00 97.25 320 MET A N 1
ATOM 2382 C CA . MET A 1 320 ? 8.978 -2.432 -39.582 1.00 97.25 320 MET A CA 1
ATOM 2383 C C . MET A 1 320 ? 7.466 -2.549 -39.357 1.00 97.25 320 MET A C 1
ATOM 2385 O O . MET A 1 320 ? 7.037 -2.723 -38.211 1.00 97.25 320 MET A O 1
ATOM 2389 N N . PRO A 1 321 ? 6.640 -2.396 -40.408 1.00 97.31 321 PRO A N 1
ATOM 2390 C CA . PRO A 1 321 ? 5.211 -2.640 -40.297 1.00 97.31 321 PRO A CA 1
ATOM 2391 C C . PRO A 1 321 ? 4.967 -4.139 -40.096 1.00 97.31 321 PRO A C 1
ATOM 2393 O O . PRO A 1 321 ? 5.492 -4.976 -40.828 1.00 97.31 321 PRO A O 1
ATOM 2396 N N . VAL A 1 322 ? 4.162 -4.471 -39.099 1.00 97.00 322 VAL A N 1
ATOM 2397 C CA . VAL A 1 322 ? 3.714 -5.816 -38.759 1.00 97.00 322 VAL A CA 1
ATOM 2398 C C . VAL A 1 322 ? 2.277 -5.955 -39.243 1.00 97.00 322 VAL A C 1
ATOM 2400 O O . VAL A 1 322 ? 1.399 -5.201 -38.814 1.00 97.00 322 VAL A O 1
ATOM 2403 N N . ALA A 1 323 ? 2.049 -6.897 -40.153 1.00 95.25 323 ALA A N 1
ATOM 2404 C CA . ALA A 1 323 ? 0.733 -7.175 -40.702 1.00 95.25 323 ALA A CA 1
ATOM 2405 C C . ALA A 1 323 ? -0.211 -7.732 -39.628 1.00 95.25 323 ALA A C 1
ATOM 2407 O O . ALA A 1 323 ? 0.213 -8.366 -38.657 1.00 95.25 323 ALA A O 1
ATOM 2408 N N . GLU A 1 324 ? -1.511 -7.528 -39.830 1.00 93.44 324 GLU A N 1
ATOM 2409 C CA . GLU A 1 324 ? -2.512 -8.255 -39.061 1.00 93.44 324 GLU A CA 1
ATOM 2410 C C . GLU A 1 324 ? -2.412 -9.758 -39.332 1.00 93.44 324 GLU A C 1
ATOM 2412 O O . GLU A 1 324 ? -1.945 -10.209 -40.382 1.00 93.44 324 GLU A O 1
ATOM 2417 N N . LYS A 1 325 ? -2.864 -10.550 -38.359 1.00 90.50 325 LYS A N 1
ATOM 2418 C CA . LYS A 1 325 ? -2.905 -12.004 -38.484 1.00 90.50 325 LYS A CA 1
ATOM 2419 C C . LYS A 1 325 ? -3.730 -12.387 -39.724 1.00 90.50 325 LYS A C 1
ATOM 2421 O O . LYS A 1 325 ? -4.892 -11.989 -39.802 1.00 90.50 325 LYS A O 1
ATOM 2426 N N . PRO A 1 326 ? -3.186 -13.196 -40.652 1.00 88.19 326 PRO A N 1
ATOM 2427 C CA . PRO A 1 326 ? -3.915 -13.571 -41.854 1.00 88.19 326 PRO A CA 1
ATOM 2428 C C . PRO A 1 326 ? -5.160 -14.398 -41.506 1.00 88.19 326 PRO A C 1
ATOM 2430 O O . PRO A 1 326 ? -5.105 -15.292 -40.647 1.00 88.19 326 PRO A O 1
ATOM 2433 N N . ASP A 1 327 ? -6.276 -14.115 -42.188 1.00 89.06 327 ASP A N 1
ATOM 2434 C CA . ASP A 1 327 ? -7.470 -14.959 -42.123 1.00 89.06 327 ASP A CA 1
ATOM 2435 C C . ASP A 1 327 ? -7.203 -16.242 -42.914 1.00 89.06 327 ASP A C 1
ATOM 2437 O O . ASP A 1 327 ? -7.113 -16.249 -44.139 1.00 89.06 327 ASP A O 1
ATOM 2441 N N . CYS A 1 328 ? -7.026 -17.337 -42.187 1.00 85.31 328 CYS A N 1
ATOM 2442 C CA . CYS A 1 328 ? -6.638 -18.622 -42.754 1.00 85.31 328 CYS A CA 1
ATOM 2443 C C . CYS A 1 328 ? -7.818 -19.567 -42.769 1.00 85.31 328 CYS A C 1
ATOM 2445 O O . CYS A 1 328 ? -7.736 -20.689 -42.259 1.00 85.31 328 CYS A O 1
ATOM 2447 N N . ARG A 1 329 ? -8.926 -19.095 -43.335 1.00 86.06 329 ARG A N 1
ATOM 2448 C CA . ARG A 1 329 ? -9.987 -20.004 -43.737 1.00 86.06 329 ARG A CA 1
ATOM 2449 C C . ARG A 1 329 ? -9.382 -20.988 -44.735 1.00 86.06 329 ARG A C 1
ATOM 2451 O O . ARG A 1 329 ? -8.677 -20.545 -45.648 1.00 86.06 329 ARG A O 1
ATOM 2458 N N . PRO A 1 330 ? -9.601 -22.302 -44.562 1.00 75.94 330 PRO A N 1
ATOM 2459 C CA . PRO A 1 330 ? -9.286 -23.235 -45.627 1.00 75.94 330 PRO A CA 1
ATOM 2460 C C . PRO A 1 330 ? -9.983 -22.712 -46.880 1.00 75.94 330 PRO A C 1
ATOM 2462 O O . PRO A 1 330 ? -11.145 -22.301 -46.800 1.00 75.94 330 PRO A O 1
ATOM 2465 N N . ALA A 1 331 ? -9.261 -22.651 -48.002 1.00 69.44 331 ALA A N 1
ATOM 2466 C CA . ALA A 1 331 ? -9.900 -22.387 -49.280 1.00 69.44 331 ALA A CA 1
ATOM 2467 C C . ALA A 1 331 ? -11.105 -23.324 -49.347 1.00 69.44 331 ALA A C 1
ATOM 2469 O O . ALA A 1 331 ? -10.943 -24.525 -49.098 1.00 69.44 331 ALA A O 1
ATOM 2470 N N . ASN A 1 332 ? -12.302 -22.767 -49.561 1.00 70.94 332 ASN A N 1
ATOM 2471 C CA . ASN A 1 332 ? -13.475 -23.607 -49.748 1.00 70.94 332 ASN A CA 1
ATOM 2472 C C . ASN A 1 332 ? -13.069 -24.665 -50.776 1.00 70.94 332 ASN A C 1
ATOM 2474 O O . ASN A 1 332 ? -12.485 -24.280 -51.800 1.00 70.94 332 ASN A O 1
ATOM 2478 N N . PRO A 1 333 ? -13.279 -25.967 -50.496 1.00 67.81 333 PRO A N 1
ATOM 2479 C CA . PRO A 1 333 ? -13.048 -26.972 -51.519 1.00 67.81 333 PRO A CA 1
ATOM 2480 C C . PRO A 1 333 ? -13.767 -26.478 -52.777 1.00 67.81 333 PRO A C 1
ATOM 2482 O O . PRO A 1 333 ? -14.862 -25.914 -52.631 1.00 67.81 333 PRO A O 1
ATOM 2485 N N . PRO A 1 334 ? -13.133 -26.571 -53.965 1.00 68.19 334 PRO A N 1
ATOM 2486 C CA . PRO A 1 334 ? -13.773 -26.139 -55.198 1.00 68.19 334 PRO A CA 1
ATOM 2487 C C . PRO A 1 334 ? -15.177 -26.716 -55.174 1.00 68.19 334 PRO A C 1
ATOM 2489 O O . PRO A 1 334 ? -15.330 -27.916 -54.926 1.00 68.19 334 PRO A O 1
ATOM 2492 N N . ALA A 1 335 ? -16.182 -25.842 -55.271 1.00 63.91 335 ALA A N 1
ATOM 2493 C CA . ALA A 1 335 ? -17.555 -26.294 -55.328 1.00 63.91 335 ALA A CA 1
ATOM 2494 C C . ALA A 1 335 ? -17.581 -27.318 -56.460 1.00 63.91 335 ALA A C 1
ATOM 2496 O O . ALA A 1 335 ? -17.274 -26.977 -57.599 1.00 63.91 335 ALA A O 1
ATOM 2497 N N . THR A 1 336 ? -17.804 -28.590 -56.130 1.00 61.44 336 THR A N 1
ATOM 2498 C CA . THR A 1 336 ? -18.137 -29.577 -57.146 1.00 61.44 336 THR A CA 1
ATOM 2499 C C . THR A 1 336 ? -19.356 -29.000 -57.832 1.00 61.44 336 THR A C 1
ATOM 2501 O O . THR A 1 336 ? -20.397 -28.882 -57.183 1.00 61.44 336 THR A O 1
ATOM 2504 N N . ASP A 1 337 ? -19.196 -28.567 -59.083 1.00 54.44 337 ASP A N 1
ATOM 2505 C CA . ASP A 1 337 ? -20.330 -28.242 -59.930 1.00 54.44 337 ASP A CA 1
ATOM 2506 C C . ASP A 1 337 ? -21.213 -29.489 -59.925 1.00 54.44 337 ASP A C 1
ATOM 2508 O O . ASP A 1 337 ? -20.842 -30.572 -60.393 1.00 54.44 337 ASP A O 1
ATOM 2512 N N . VAL A 1 338 ? -22.348 -29.358 -59.246 1.00 55.84 338 VAL A N 1
ATOM 2513 C CA . VAL A 1 338 ? -23.429 -30.319 -59.342 1.00 55.84 338 VAL A CA 1
ATOM 2514 C C . VAL A 1 338 ? -24.153 -29.918 -60.610 1.00 55.84 338 VAL A C 1
ATOM 2516 O O . VAL A 1 338 ? -24.952 -28.983 -60.598 1.00 55.84 338 VAL A O 1
ATOM 2519 N N . ASP A 1 339 ? -23.844 -30.594 -61.712 1.00 52.06 339 ASP A N 1
ATOM 2520 C CA . ASP A 1 339 ? -24.665 -30.492 -62.911 1.00 52.06 339 ASP A CA 1
ATOM 2521 C C . ASP A 1 339 ? -26.071 -30.994 -62.560 1.00 52.06 339 ASP A C 1
ATOM 2523 O O . ASP A 1 339 ? -26.295 -32.177 -62.286 1.00 52.06 339 ASP A O 1
ATOM 2527 N N . VAL A 1 340 ? -27.033 -30.072 -62.532 1.00 53.53 340 VAL A N 1
ATOM 2528 C CA . VAL A 1 340 ? -28.449 -30.406 -62.386 1.00 53.53 340 VAL A CA 1
ATOM 2529 C C . VAL A 1 340 ? -28.966 -30.814 -63.759 1.00 53.53 340 VAL A C 1
ATOM 2531 O O . VAL A 1 340 ? -29.284 -29.974 -64.598 1.00 53.53 340 VAL A O 1
ATOM 2534 N N . VAL A 1 341 ? -29.062 -32.121 -63.991 1.00 56.44 341 VAL A N 1
ATOM 2535 C CA . VAL A 1 341 ? -29.777 -32.677 -65.143 1.00 56.44 341 VAL A CA 1
ATOM 2536 C C . VAL A 1 341 ? -31.164 -33.103 -64.662 1.00 56.44 341 VAL A C 1
ATOM 2538 O O . VAL A 1 341 ? -31.291 -34.063 -63.908 1.00 56.44 341 VAL A O 1
ATOM 2541 N N . ASN A 1 342 ? -32.205 -32.394 -65.109 1.00 61.19 342 ASN A N 1
ATOM 2542 C CA . ASN A 1 342 ? -33.622 -32.685 -64.832 1.00 61.19 342 ASN A CA 1
ATOM 2543 C C . ASN A 1 342 ? -34.036 -32.642 -63.343 1.00 61.19 342 ASN A C 1
ATOM 2545 O O . ASN A 1 342 ? -34.656 -33.586 -62.862 1.00 61.19 342 ASN A O 1
ATOM 2549 N N . ASP A 1 343 ? -33.713 -31.569 -62.612 1.00 66.75 343 ASP A N 1
ATOM 2550 C CA . ASP A 1 343 ? -34.167 -31.330 -61.222 1.00 66.75 343 ASP A CA 1
ATOM 2551 C C . ASP A 1 343 ? -33.813 -32.428 -60.194 1.00 66.75 343 ASP A C 1
ATOM 2553 O O . ASP A 1 343 ? -34.359 -32.467 -59.090 1.00 66.75 343 ASP A O 1
ATOM 2557 N N . ILE A 1 344 ? -32.854 -33.303 -60.512 1.00 58.38 344 ILE A N 1
ATOM 2558 C CA . ILE A 1 344 ? -32.329 -34.317 -59.594 1.00 58.38 344 ILE A CA 1
ATOM 2559 C C . ILE A 1 344 ? -30.832 -34.042 -59.389 1.00 58.38 344 ILE A C 1
ATOM 2561 O O . ILE A 1 344 ? -30.074 -34.088 -60.358 1.00 58.38 344 ILE A O 1
ATOM 2565 N N . PRO A 1 345 ? -30.363 -33.762 -58.157 1.00 49.66 345 PRO A N 1
ATOM 2566 C CA . PRO A 1 345 ? -28.938 -33.600 -57.894 1.00 49.66 345 PRO A CA 1
ATOM 2567 C C . PRO A 1 345 ? -28.230 -34.952 -58.048 1.00 49.66 345 PRO A C 1
ATOM 2569 O O . PRO A 1 345 ? -28.433 -35.866 -57.246 1.00 49.66 345 PRO A O 1
ATOM 2572 N N . VAL A 1 346 ? -27.396 -35.087 -59.081 1.00 57.34 346 VAL A N 1
ATOM 2573 C CA . VAL A 1 346 ? -26.566 -36.278 -59.302 1.00 57.34 346 VAL A CA 1
ATOM 2574 C C . VAL A 1 346 ? -25.142 -35.956 -58.837 1.00 57.34 346 VAL A C 1
ATOM 2576 O O . VAL A 1 346 ? -24.559 -34.994 -59.334 1.00 57.34 346 VAL A O 1
ATOM 2579 N N . PRO A 1 347 ? -24.545 -36.709 -57.893 1.00 50.81 347 PRO A N 1
ATOM 2580 C CA . PRO A 1 347 ? -23.146 -36.504 -57.544 1.00 50.81 347 PRO A CA 1
ATOM 2581 C C . PRO A 1 347 ? -22.275 -36.810 -58.767 1.00 50.81 347 PRO A C 1
ATOM 2583 O O . PRO A 1 347 ? -22.340 -37.911 -59.322 1.00 50.81 347 PRO A O 1
ATOM 2586 N N . THR A 1 348 ? -21.451 -35.847 -59.184 1.00 52.19 348 THR A N 1
ATOM 2587 C CA . THR A 1 348 ? -20.389 -36.079 -60.163 1.00 52.19 348 THR A CA 1
ATOM 2588 C C . THR A 1 348 ? -19.506 -37.200 -59.623 1.00 52.19 348 THR A C 1
ATOM 2590 O O . THR A 1 348 ? -18.938 -37.128 -58.535 1.00 52.19 348 THR A O 1
ATOM 2593 N N . ARG A 1 349 ? -19.519 -38.309 -60.361 1.00 46.97 349 ARG A N 1
ATOM 2594 C CA . ARG A 1 349 ? -18.904 -39.595 -60.045 1.00 46.97 349 ARG A CA 1
ATOM 2595 C C . ARG A 1 349 ? -17.508 -39.406 -59.444 1.00 46.97 349 ARG A C 1
ATOM 2597 O O . ARG A 1 349 ? -16.605 -38.917 -60.114 1.00 46.97 349 ARG A O 1
ATOM 2604 N N . VAL A 1 350 ? -17.339 -39.847 -58.197 1.00 49.69 350 VAL A N 1
ATOM 2605 C CA . VAL A 1 350 ? -16.020 -40.107 -57.616 1.00 49.69 350 VAL A CA 1
ATOM 2606 C C . VAL A 1 350 ? -15.386 -41.193 -58.471 1.00 49.69 350 VAL A C 1
ATOM 2608 O O . VAL A 1 350 ? -15.865 -42.328 -58.499 1.00 49.69 350 VAL A O 1
ATOM 2611 N N . ASP A 1 351 ? -14.338 -40.829 -59.199 1.00 48.53 351 ASP A N 1
ATOM 2612 C CA . ASP A 1 351 ? -13.481 -41.787 -59.872 1.00 48.53 351 ASP A CA 1
ATOM 2613 C C . ASP A 1 351 ? -12.702 -42.534 -58.782 1.00 48.53 351 ASP A C 1
ATOM 2615 O O . ASP A 1 351 ? -11.669 -42.089 -58.278 1.00 48.53 351 ASP A O 1
ATOM 2619 N N . THR A 1 352 ? -13.266 -43.648 -58.316 1.00 47.84 352 THR A N 1
ATOM 2620 C CA . THR A 1 352 ? -12.557 -44.614 -57.483 1.00 47.84 352 THR A CA 1
ATOM 2621 C C . THR A 1 352 ? -11.548 -45.330 -58.371 1.00 47.84 352 THR A C 1
ATOM 2623 O O . THR A 1 352 ? -11.799 -46.438 -58.846 1.00 47.84 352 THR A O 1
ATOM 2626 N N . GLY A 1 353 ? -10.406 -44.683 -58.601 1.00 43.78 353 GLY A N 1
ATOM 2627 C CA . GLY A 1 353 ? -9.211 -45.281 -59.185 1.00 43.78 353 GLY A CA 1
ATOM 2628 C C . GLY A 1 353 ? -8.635 -46.355 -58.261 1.00 43.78 353 GLY A C 1
ATOM 2629 O O . GLY A 1 353 ? -7.630 -46.146 -57.591 1.00 43.78 353 GLY A O 1
ATOM 2630 N N . LEU A 1 354 ? -9.297 -47.509 -58.216 1.00 53.00 354 LEU A N 1
ATOM 2631 C CA . LEU A 1 354 ? -8.812 -48.758 -57.646 1.00 53.00 354 LEU A CA 1
ATOM 2632 C C . LEU A 1 354 ? -8.658 -49.734 -58.815 1.00 53.00 354 LEU A C 1
ATOM 2634 O O . LEU A 1 354 ? -9.596 -50.414 -59.219 1.00 53.00 354 LEU A O 1
ATOM 2638 N N . GLY A 1 355 ? -7.461 -49.756 -59.394 1.00 44.34 355 GLY A N 1
ATOM 2639 C CA . GLY A 1 355 ? -7.109 -50.658 -60.485 1.00 44.34 355 GLY A CA 1
ATOM 2640 C C . GLY A 1 355 ? -5.604 -50.669 -60.708 1.00 44.34 355 GLY A C 1
ATOM 2641 O O . GLY A 1 355 ? -5.099 -49.915 -61.530 1.00 44.34 355 GLY A O 1
ATOM 2642 N N . GLY A 1 356 ? -4.885 -51.506 -59.955 1.00 39.75 356 GLY A N 1
ATOM 2643 C CA . GLY A 1 356 ? -3.434 -51.635 -60.102 1.00 39.75 356 GLY A CA 1
ATOM 2644 C C . GLY A 1 356 ? -2.764 -52.645 -59.172 1.00 39.75 356 GLY A C 1
ATOM 2645 O O . GLY A 1 356 ? -1.751 -52.327 -58.564 1.00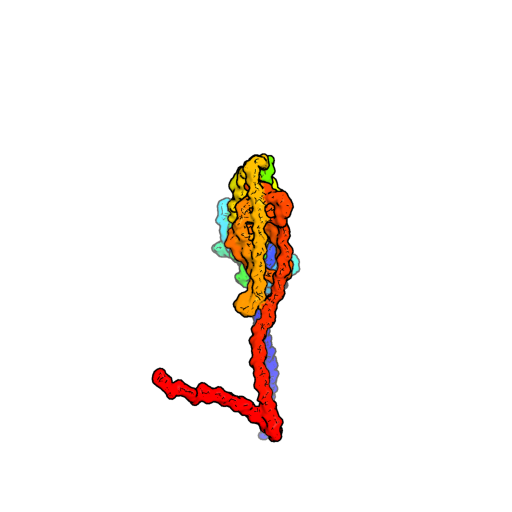 39.75 356 GLY A O 1
ATOM 2646 N N . LEU A 1 357 ? -3.316 -53.856 -59.047 1.00 47.78 357 LEU A N 1
ATOM 2647 C CA . LEU A 1 357 ? -2.549 -55.031 -58.621 1.00 47.78 357 LEU A CA 1
ATOM 2648 C C . LEU A 1 357 ? -1.695 -55.507 -59.810 1.00 47.78 357 LEU A C 1
ATOM 2650 O O . LEU A 1 357 ? -2.246 -56.076 -60.749 1.00 47.78 357 LEU A O 1
ATOM 2654 N N . ALA A 1 358 ? -0.374 -55.320 -59.754 1.00 49.62 358 ALA A N 1
ATOM 2655 C CA . ALA A 1 358 ? 0.599 -56.192 -60.419 1.00 49.62 358 ALA A CA 1
ATOM 2656 C C . ALA A 1 358 ? 1.993 -56.064 -59.764 1.00 49.62 358 ALA A C 1
ATOM 2658 O O . ALA A 1 358 ? 2.660 -55.057 -59.957 1.00 49.62 358 ALA A O 1
ATOM 2659 N N . ARG A 1 359 ? 2.370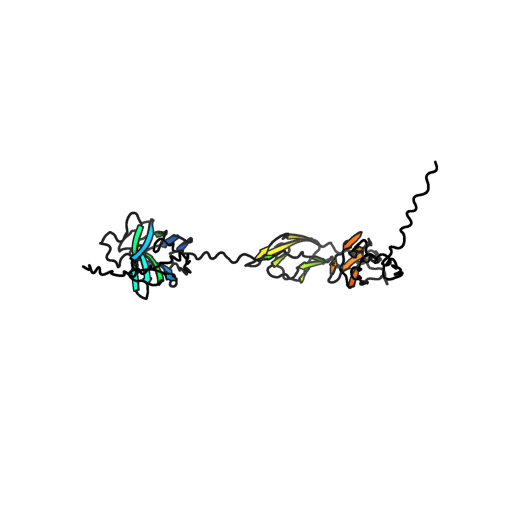 -57.135 -59.045 1.00 46.22 359 ARG A N 1
ATOM 2660 C CA . ARG A 1 359 ? 3.703 -57.595 -58.582 1.00 46.22 359 ARG A CA 1
ATOM 2661 C C . ARG A 1 359 ? 4.619 -56.658 -57.797 1.00 46.22 359 ARG A C 1
ATOM 2663 O O . ARG A 1 359 ? 5.211 -55.738 -58.392 1.00 46.22 359 ARG A O 1
#

Organism: NCBI:txid683260

Sequence (359 aa):
MFSKVAAATAAGVLAVSGLATGTAHASTGWQAKAPSKILDSGTVRLEGGNTSVETSALDMPVQAGDVVSFRYRLRDGATCTGGAPRVFVETQGTYTNSWDQNIGAGKQCGENGVVTFTVPANGRIGAAGIVYDNGGPGHVIVSDLTVDGRKVRFLDRRPAPAAVPVKPRQPWVDQPKCGTNLGWVGIPRQRGVSFKIDGRPMEPGRHEVRPGRYVVTAHAWDGHKLVGERAWKRFVKRGLPCGSGRVATPVEPTLDQPTCADKVASLAIPKARGVIYRTAPDALLEQGQRYTVDAGLVVVTAEAAHGFKLAEGAQREWRMPVAEKPDCRPANPPATDVDVVNDIPVPTRVDTGLGGLAR